Protein AF-A0A9P7V6A0-F1 (afdb_monomer_lite)

Organism: NCBI:txid45513

Radius of gyration: 20.21 Å; chains: 1; bounding box: 50×45×62 Å

InterPro domains:
  IPR019436 Steryl acetyl hydrolase 1-like [PF10340] (9-309)
  IPR029058 Alpha/Beta hydrolase fold [G3DSA:3.40.50.1820] (83-308)
  IPR029058 Alpha/Beta hydrolase fold [SSF53474] (99-299)
  IPR050300 GDXG lipolytic enzyme [PTHR48081] (50-257)

Structure (mmCIF, N/CA/C/O backbone):
data_AF-A0A9P7V6A0-F1
#
_entry.id   AF-A0A9P7V6A0-F1
#
loop_
_atom_site.group_PDB
_atom_site.id
_atom_site.type_symbol
_atom_site.label_atom_id
_atom_site.label_alt_id
_atom_site.label_comp_id
_atom_site.label_asym_id
_atom_site.label_entity_id
_atom_site.label_seq_id
_atom_site.pdbx_PDB_ins_code
_atom_site.Cartn_x
_atom_site.Cartn_y
_atom_site.Cartn_z
_atom_site.occupancy
_atom_site.B_iso_or_equiv
_atom_site.auth_seq_id
_atom_site.auth_comp_id
_atom_site.auth_asym_id
_atom_site.auth_atom_id
_atom_site.pdbx_PDB_model_num
ATOM 1 N N . MET A 1 1 ? 21.047 14.075 -5.609 1.00 82.19 1 MET A N 1
ATOM 2 C CA . MET A 1 1 ? 21.148 14.073 -7.086 1.00 82.19 1 MET A CA 1
ATOM 3 C C . MET A 1 1 ? 20.543 12.780 -7.614 1.00 82.19 1 MET A C 1
ATOM 5 O O . MET A 1 1 ? 20.677 11.783 -6.908 1.00 82.19 1 MET A O 1
ATOM 9 N N . PRO A 1 2 ? 19.888 12.791 -8.788 1.00 88.88 2 PRO A N 1
ATOM 10 C CA . PRO A 1 2 ? 19.391 11.578 -9.439 1.00 88.88 2 PRO A CA 1
ATOM 11 C C . PRO A 1 2 ? 20.506 10.552 -9.660 1.00 88.88 2 PRO A C 1
ATOM 13 O O . PRO A 1 2 ? 21.650 10.927 -9.927 1.00 88.88 2 PRO A O 1
ATOM 16 N N . THR A 1 3 ? 20.185 9.266 -9.571 1.00 93.75 3 THR A N 1
ATOM 17 C CA . THR A 1 3 ? 21.131 8.194 -9.875 1.00 93.75 3 THR A CA 1
ATOM 18 C C . THR A 1 3 ? 21.411 8.114 -11.372 1.00 93.75 3 THR A C 1
ATOM 20 O O . THR A 1 3 ? 20.580 8.467 -12.213 1.00 93.75 3 THR A O 1
ATOM 23 N N . LEU A 1 4 ? 22.579 7.570 -11.729 1.00 94.75 4 LEU A N 1
ATOM 24 C CA . LEU A 1 4 ? 22.905 7.272 -13.124 1.00 94.75 4 LEU A CA 1
ATOM 25 C C . LEU A 1 4 ? 21.868 6.327 -13.757 1.00 94.75 4 LEU A C 1
ATOM 27 O O . LEU A 1 4 ? 21.539 6.481 -14.930 1.00 94.75 4 LEU A O 1
ATOM 31 N N . SER A 1 5 ? 21.318 5.386 -12.979 1.00 93.50 5 SER A N 1
ATOM 32 C CA . SER A 1 5 ? 20.282 4.461 -13.454 1.00 93.50 5 SER A CA 1
ATOM 33 C C . SER A 1 5 ? 19.014 5.208 -13.873 1.00 93.50 5 SER A C 1
ATOM 35 O O . SER A 1 5 ? 18.525 4.999 -14.988 1.00 93.50 5 SER A O 1
ATOM 37 N N . LEU A 1 6 ? 18.541 6.148 -13.044 1.00 93.69 6 LEU A N 1
ATOM 38 C CA . LEU A 1 6 ? 17.399 6.998 -13.373 1.00 93.69 6 LEU A CA 1
ATOM 39 C C . LEU A 1 6 ? 17.676 7.862 -14.611 1.00 93.69 6 LEU A C 1
ATOM 41 O O . LEU A 1 6 ? 16.845 7.908 -15.518 1.00 93.69 6 LEU A O 1
ATOM 45 N N . ILE A 1 7 ? 18.854 8.489 -14.693 1.00 95.25 7 ILE A N 1
ATOM 46 C CA . ILE A 1 7 ? 19.245 9.315 -15.848 1.00 95.25 7 ILE A CA 1
ATOM 47 C C . ILE A 1 7 ? 19.230 8.486 -17.139 1.00 95.25 7 ILE A C 1
ATOM 49 O O . ILE A 1 7 ? 18.625 8.896 -18.128 1.00 95.25 7 ILE A O 1
ATOM 53 N N . ILE A 1 8 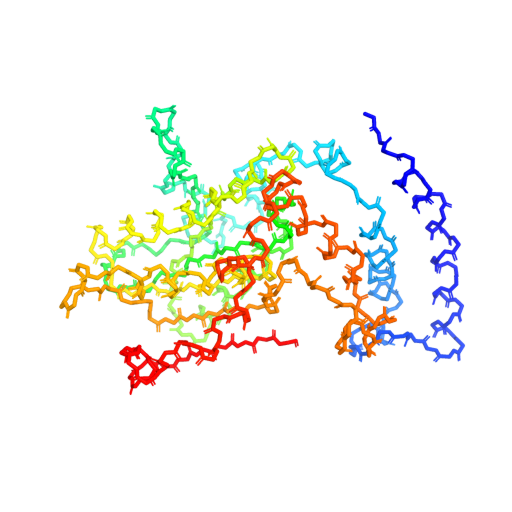? 19.823 7.288 -17.130 1.00 95.56 8 ILE A N 1
ATOM 54 C CA . ILE A 1 8 ? 19.785 6.361 -18.272 1.00 95.56 8 ILE A CA 1
ATOM 55 C C . ILE A 1 8 ? 18.339 5.991 -18.622 1.00 95.56 8 ILE A C 1
ATOM 57 O O . ILE A 1 8 ? 17.986 5.896 -19.801 1.00 95.56 8 ILE A O 1
ATOM 61 N N . GLY A 1 9 ? 17.485 5.785 -17.618 1.00 94.44 9 GLY A N 1
ATOM 62 C CA . GLY A 1 9 ? 16.062 5.515 -17.811 1.00 94.44 9 GLY A CA 1
ATOM 63 C C . GLY A 1 9 ? 15.355 6.624 -18.571 1.00 94.44 9 GLY A C 1
ATOM 64 O O . GLY A 1 9 ? 14.742 6.348 -19.601 1.00 94.44 9 GLY A O 1
ATOM 65 N N . LEU A 1 10 ? 15.524 7.866 -18.118 1.00 95.19 10 LEU A N 1
ATOM 66 C CA . LEU A 1 10 ? 14.946 9.053 -18.746 1.00 95.19 10 LEU A CA 1
ATOM 67 C C . LEU A 1 10 ? 15.463 9.249 -20.177 1.00 95.19 10 LEU A C 1
ATOM 69 O O . LEU A 1 10 ? 14.665 9.442 -21.090 1.00 95.19 10 LEU A O 1
ATOM 73 N N . LEU A 1 11 ? 16.776 9.124 -20.398 1.00 97.00 11 LEU A N 1
ATOM 74 C CA . LEU A 1 11 ? 17.381 9.289 -21.726 1.00 97.00 11 LEU A CA 1
ATOM 75 C C . LEU A 1 11 ? 16.939 8.208 -22.724 1.00 97.00 11 LEU A C 1
ATOM 77 O O . LEU A 1 11 ? 16.810 8.479 -23.915 1.00 97.00 11 LEU A O 1
ATOM 81 N N . SER A 1 12 ? 16.682 6.985 -22.252 1.00 96.88 12 SER A N 1
ATOM 82 C CA . SER A 1 12 ? 16.226 5.872 -23.099 1.00 96.88 12 SER A CA 1
ATOM 83 C C . SER A 1 12 ? 14.703 5.783 -23.250 1.00 96.88 12 SER A C 1
ATOM 85 O O . SER A 1 12 ? 14.216 5.010 -24.080 1.00 96.88 12 SER A O 1
ATOM 87 N N . LEU A 1 13 ? 13.933 6.565 -22.485 1.00 97.06 13 LEU A N 1
ATOM 88 C CA . LEU A 1 13 ? 12.472 6.520 -22.510 1.00 97.06 13 LEU A CA 1
ATOM 89 C C . LEU A 1 13 ? 11.871 6.896 -23.880 1.00 97.06 13 LEU A C 1
ATOM 91 O O . LEU A 1 13 ? 10.985 6.167 -24.330 1.00 97.06 13 LEU A O 1
ATOM 95 N N . PRO A 1 14 ? 12.348 7.932 -24.606 1.00 97.88 14 PRO A N 1
ATOM 96 C CA . PRO A 1 14 ? 11.822 8.252 -25.935 1.00 97.88 14 PRO A CA 1
ATOM 97 C C . PRO A 1 14 ? 11.962 7.095 -26.929 1.00 97.88 14 PRO A C 1
ATOM 99 O O . PRO A 1 14 ? 11.031 6.814 -27.682 1.00 97.88 14 PRO A O 1
ATOM 102 N N . LEU A 1 15 ? 13.087 6.370 -26.889 1.00 97.12 15 LEU A N 1
ATOM 103 C CA . LEU A 1 15 ? 13.306 5.194 -27.736 1.00 97.12 15 LEU A CA 1
ATOM 104 C C . LEU A 1 15 ? 12.330 4.064 -27.388 1.00 97.12 15 LEU A C 1
ATOM 106 O O . LEU A 1 15 ? 11.757 3.448 -28.286 1.00 97.12 15 LEU A O 1
ATOM 110 N N . LYS A 1 16 ? 12.084 3.824 -26.093 1.00 95.75 16 LYS A N 1
ATOM 111 C CA . LYS A 1 16 ? 11.088 2.839 -25.647 1.00 95.75 16 LYS A CA 1
ATOM 112 C C . LYS A 1 16 ? 9.675 3.220 -26.097 1.00 95.75 16 LYS A C 1
ATOM 114 O O . LYS A 1 16 ? 8.940 2.355 -26.568 1.00 95.75 16 LYS A O 1
ATOM 119 N N . LEU A 1 17 ? 9.294 4.492 -25.986 1.00 97.25 17 LEU A N 1
ATOM 120 C CA . LEU A 1 17 ? 7.986 4.974 -26.435 1.00 97.25 17 LEU A CA 1
ATOM 121 C C . LEU A 1 17 ? 7.828 4.868 -27.954 1.00 97.25 17 LEU A C 1
ATOM 123 O O . LEU A 1 17 ? 6.772 4.441 -28.419 1.00 97.25 17 LEU A O 1
ATOM 127 N N . LEU A 1 18 ? 8.874 5.177 -28.725 1.00 97.69 18 LEU A N 1
ATOM 128 C CA . LEU A 1 18 ? 8.876 4.983 -30.175 1.00 97.69 18 LEU A CA 1
ATOM 129 C C . LEU A 1 18 ? 8.687 3.504 -30.533 1.00 97.69 18 LEU A C 1
ATOM 131 O O . LEU A 1 18 ? 7.795 3.177 -31.312 1.00 97.69 18 LEU A O 1
ATOM 135 N N . GLN A 1 19 ? 9.458 2.607 -29.909 1.00 96.06 19 GLN A N 1
ATOM 136 C CA . GLN A 1 19 ? 9.336 1.159 -30.102 1.00 96.06 19 GLN A CA 1
ATOM 137 C C . GLN A 1 19 ? 7.905 0.673 -29.826 1.00 96.06 19 GLN A C 1
ATOM 139 O O . GLN A 1 19 ? 7.320 -0.041 -30.637 1.00 96.06 19 GLN A O 1
ATOM 144 N N . VAL A 1 20 ? 7.328 1.076 -28.693 1.00 95.19 20 VAL A N 1
ATOM 145 C CA . VAL A 1 20 ? 5.976 0.673 -28.282 1.00 95.19 20 VAL A CA 1
ATOM 146 C C . VAL A 1 20 ? 4.903 1.252 -29.207 1.00 95.19 20 VAL A C 1
ATOM 148 O O . VAL A 1 20 ? 3.918 0.577 -29.491 1.00 95.19 20 VAL A O 1
ATOM 151 N N . THR A 1 21 ? 5.102 2.468 -29.717 1.00 97.50 21 THR A N 1
ATOM 152 C CA . THR A 1 21 ? 4.195 3.096 -30.689 1.00 97.50 21 THR A CA 1
ATOM 153 C C . THR A 1 21 ? 4.190 2.341 -32.010 1.00 97.50 21 THR A C 1
ATOM 155 O O . THR A 1 21 ? 3.123 2.019 -32.527 1.00 97.50 21 THR A O 1
ATOM 158 N N . LEU A 1 22 ? 5.371 2.011 -32.538 1.00 97.38 22 LEU A N 1
ATOM 159 C CA . LEU A 1 22 ? 5.489 1.229 -33.768 1.00 97.38 22 LEU A CA 1
ATOM 160 C C . LEU A 1 22 ? 4.864 -0.158 -33.601 1.00 97.38 22 LEU A C 1
ATOM 162 O O . LEU A 1 22 ? 4.104 -0.585 -34.467 1.00 97.38 22 LEU A O 1
ATOM 166 N N . ALA A 1 23 ? 5.119 -0.834 -32.475 1.00 95.44 23 ALA A N 1
ATOM 167 C CA . ALA A 1 23 ? 4.499 -2.121 -32.173 1.00 95.44 23 ALA A CA 1
ATOM 168 C C . ALA A 1 23 ? 2.966 -2.011 -32.147 1.00 95.44 23 ALA A C 1
ATOM 170 O O . ALA A 1 23 ? 2.296 -2.767 -32.848 1.00 95.44 23 ALA A O 1
ATOM 171 N N . TYR A 1 24 ? 2.421 -1.013 -31.440 1.00 96.19 24 TYR A N 1
ATOM 172 C CA . TYR A 1 24 ? 0.976 -0.804 -31.303 1.00 96.19 24 TYR A CA 1
ATOM 173 C C . TYR A 1 24 ? 0.252 -0.734 -32.655 1.00 96.19 24 TYR A C 1
ATOM 175 O O . TYR A 1 24 ? -0.801 -1.347 -32.810 1.00 96.19 24 TYR A O 1
ATOM 183 N N . PHE A 1 25 ? 0.824 -0.035 -33.641 1.00 96.81 25 PHE A N 1
ATOM 184 C CA . PHE A 1 25 ? 0.221 0.118 -34.971 1.00 96.81 25 PHE A CA 1
ATOM 185 C C . PHE A 1 25 ? 0.550 -1.008 -35.963 1.00 96.81 25 PHE A C 1
ATOM 187 O O . PHE A 1 25 ? -0.006 -1.014 -37.058 1.00 96.81 25 PHE A O 1
ATOM 194 N N . THR A 1 26 ? 1.434 -1.947 -35.614 1.00 96.12 26 THR A N 1
ATOM 195 C CA . THR A 1 26 ? 1.847 -3.041 -36.513 1.00 96.12 26 THR A CA 1
ATOM 196 C C . THR A 1 26 ? 1.375 -4.402 -36.016 1.00 96.12 26 THR A C 1
ATOM 198 O O . THR A 1 26 ? 0.577 -5.058 -36.676 1.00 96.12 26 THR A O 1
ATOM 201 N N . ILE A 1 27 ? 1.847 -4.817 -34.842 1.00 94.38 27 ILE A N 1
ATOM 202 C CA . ILE A 1 27 ? 1.592 -6.134 -34.237 1.00 94.38 27 ILE A CA 1
ATOM 203 C C . ILE A 1 27 ? 0.711 -6.052 -32.982 1.00 94.38 27 ILE A C 1
ATOM 205 O O . ILE A 1 27 ? 0.393 -7.074 -32.378 1.00 94.38 27 ILE A O 1
ATOM 209 N N . GLY A 1 28 ? 0.315 -4.842 -32.583 1.00 92.19 28 GLY A N 1
ATOM 210 C CA . GLY A 1 28 ? -0.435 -4.571 -31.362 1.00 92.19 28 GLY A CA 1
ATOM 211 C C . GLY A 1 28 ? 0.464 -4.311 -30.150 1.00 92.19 28 GLY A C 1
ATOM 212 O O . GLY A 1 28 ? 1.652 -4.010 -30.256 1.00 92.19 28 GLY A O 1
ATOM 213 N N . THR A 1 29 ? -0.123 -4.377 -28.958 1.00 91.50 29 THR A N 1
ATOM 214 C CA . THR A 1 29 ? 0.594 -4.163 -27.696 1.00 91.50 29 THR A CA 1
ATOM 215 C C . THR A 1 29 ? 0.871 -5.485 -26.991 1.00 91.50 29 THR A C 1
ATOM 217 O O . THR A 1 29 ? 0.059 -6.406 -27.051 1.00 91.50 29 THR A O 1
ATOM 220 N N . VAL A 1 30 ? 2.001 -5.559 -26.283 1.00 89.94 30 VAL A N 1
ATOM 221 C CA . VAL A 1 30 ? 2.311 -6.697 -25.409 1.00 89.94 30 VAL A CA 1
ATOM 222 C C . VAL A 1 30 ? 1.326 -6.791 -24.243 1.00 89.94 30 VAL A C 1
ATOM 224 O O . VAL A 1 30 ? 1.021 -7.888 -23.799 1.00 89.94 30 VAL A O 1
ATOM 227 N N . PHE A 1 31 ? 0.765 -5.673 -23.771 1.00 89.94 31 PHE A N 1
ATOM 228 C CA . PHE A 1 31 ? -0.127 -5.660 -22.612 1.00 89.94 31 PHE A CA 1
ATOM 229 C C . PHE A 1 31 ? -1.467 -6.349 -22.912 1.00 89.94 31 PHE A C 1
ATOM 231 O O . PHE A 1 31 ? -2.145 -6.056 -23.897 1.00 89.94 31 PHE A O 1
ATOM 238 N N . LYS A 1 32 ? -1.870 -7.284 -22.044 1.00 84.75 32 LYS A N 1
ATOM 239 C CA . LYS A 1 32 ? -3.034 -8.144 -22.309 1.00 84.75 32 LYS A CA 1
ATOM 240 C C . LYS A 1 32 ? -4.384 -7.505 -21.975 1.00 84.75 32 LYS A C 1
ATOM 242 O O . LYS A 1 32 ? -5.389 -7.981 -22.505 1.00 84.75 32 LYS A O 1
ATOM 247 N N . ASN A 1 33 ? -4.429 -6.457 -21.147 1.00 82.94 33 ASN A N 1
ATOM 248 C CA . ASN A 1 33 ? -5.700 -5.860 -20.727 1.00 82.94 33 ASN A CA 1
ATOM 249 C C . ASN A 1 33 ? -6.397 -5.116 -21.885 1.00 82.94 33 ASN A C 1
ATOM 251 O O . ASN A 1 33 ? -5.751 -4.455 -22.705 1.00 82.94 33 ASN A O 1
ATOM 255 N N . ASP A 1 34 ? -7.726 -5.197 -21.940 1.00 87.25 34 ASP A N 1
ATOM 256 C CA . ASP A 1 34 ? -8.514 -4.669 -23.062 1.00 87.25 34 ASP A CA 1
ATOM 257 C C . ASP A 1 34 ? -8.403 -3.153 -23.230 1.00 87.25 34 ASP A C 1
ATOM 259 O O . ASP A 1 34 ? -8.455 -2.635 -24.348 1.00 87.25 34 ASP A O 1
ATOM 263 N N . THR A 1 35 ? -8.216 -2.430 -22.129 1.00 86.75 35 THR A N 1
ATOM 264 C CA . THR A 1 35 ? -8.103 -0.972 -22.132 1.00 86.75 35 THR A CA 1
ATOM 265 C C . THR A 1 35 ? -6.815 -0.512 -22.820 1.00 86.75 35 THR A C 1
ATOM 267 O O . THR A 1 35 ? -6.833 0.457 -23.576 1.00 86.75 35 THR A O 1
ATOM 270 N N . THR A 1 36 ? -5.699 -1.215 -22.605 1.00 87.81 36 THR A N 1
ATOM 271 C CA . THR A 1 36 ? -4.408 -0.936 -23.257 1.00 87.81 36 THR A CA 1
ATOM 272 C C . THR A 1 36 ? -4.439 -1.296 -24.733 1.00 87.81 36 THR A C 1
ATOM 274 O O . THR A 1 36 ? -4.042 -0.480 -25.556 1.00 87.81 36 THR A O 1
ATOM 277 N N . LYS A 1 37 ? -5.029 -2.439 -25.102 1.00 91.00 37 LYS A N 1
ATOM 278 C CA . LYS A 1 37 ? -5.201 -2.835 -26.512 1.00 91.00 37 LYS A CA 1
ATOM 279 C C . LYS A 1 37 ? -5.954 -1.801 -27.352 1.00 91.00 37 LYS A C 1
ATOM 281 O O . LYS A 1 37 ? -5.726 -1.711 -28.552 1.00 91.00 37 LYS A O 1
ATOM 286 N N . LYS A 1 38 ? -6.847 -1.031 -26.725 1.00 93.19 38 LYS A N 1
ATOM 287 C CA . LYS A 1 38 ? -7.674 -0.006 -27.379 1.00 93.19 38 LYS A CA 1
ATOM 288 C C . LYS A 1 38 ? -7.121 1.415 -27.231 1.00 93.19 38 LYS A C 1
ATOM 290 O O . LYS A 1 38 ? -7.726 2.351 -27.748 1.00 93.19 38 LYS A O 1
ATOM 295 N N . SER A 1 39 ? -6.020 1.616 -26.502 1.00 95.75 39 SER A N 1
ATOM 296 C CA . SER A 1 39 ? -5.516 2.956 -26.201 1.00 95.75 39 SER A CA 1
ATOM 297 C C . SER A 1 39 ? -3.994 3.014 -26.140 1.00 95.75 39 SER A C 1
ATOM 299 O O . SER A 1 39 ? -3.381 2.648 -25.136 1.00 95.75 39 SER A O 1
ATOM 301 N N . LEU A 1 40 ? -3.395 3.630 -27.165 1.00 95.56 40 LEU A N 1
ATOM 302 C CA . LEU A 1 40 ? -1.958 3.915 -27.209 1.00 95.56 40 LEU A CA 1
ATOM 303 C C . LEU A 1 40 ? -1.479 4.664 -25.959 1.00 95.56 40 LEU A C 1
ATOM 305 O O . LEU A 1 40 ? -0.438 4.331 -25.408 1.00 95.56 40 LEU A O 1
ATOM 309 N N . ARG A 1 41 ? -2.258 5.633 -25.461 1.00 95.62 41 ARG A N 1
ATOM 310 C CA . ARG A 1 41 ? -1.922 6.379 -24.238 1.00 95.62 41 ARG A CA 1
ATOM 311 C C . ARG A 1 41 ? -1.812 5.459 -23.019 1.00 95.62 41 ARG A C 1
ATOM 313 O O . ARG A 1 41 ? -0.905 5.618 -22.209 1.00 95.62 41 ARG A O 1
ATOM 320 N N . ARG A 1 42 ? -2.725 4.495 -22.870 1.00 92.81 42 ARG A N 1
ATOM 321 C CA . ARG A 1 42 ? -2.682 3.525 -21.763 1.00 92.81 42 ARG A CA 1
ATOM 322 C C . ARG A 1 42 ? -1.511 2.560 -21.931 1.00 92.81 42 ARG A C 1
ATOM 324 O O . ARG A 1 42 ? -0.806 2.304 -20.962 1.00 92.81 42 ARG A O 1
ATOM 331 N N . THR A 1 43 ? -1.254 2.107 -23.156 1.00 94.19 43 THR A N 1
ATOM 332 C CA . THR A 1 43 ? -0.062 1.321 -23.495 1.00 94.19 43 THR A CA 1
ATOM 333 C C . THR A 1 43 ? 1.235 2.076 -23.181 1.00 94.19 43 THR A C 1
ATOM 335 O O . THR A 1 43 ? 2.150 1.489 -22.609 1.00 94.19 43 THR A O 1
ATOM 338 N N . TRP A 1 44 ? 1.319 3.374 -23.486 1.00 95.25 44 TRP A N 1
ATOM 339 C CA . TRP A 1 44 ? 2.449 4.221 -23.101 1.00 95.25 44 TRP A CA 1
ATOM 340 C C . TRP A 1 44 ? 2.611 4.294 -21.593 1.00 95.25 44 TRP A C 1
ATOM 342 O O . TRP A 1 44 ? 3.721 4.098 -21.121 1.00 95.25 44 TRP A O 1
ATOM 352 N N . ASN A 1 45 ? 1.534 4.506 -20.834 1.00 92.75 45 ASN A N 1
ATOM 353 C CA . ASN A 1 45 ? 1.624 4.538 -19.375 1.00 92.75 45 ASN A CA 1
ATOM 354 C C . ASN A 1 45 ? 2.236 3.239 -18.828 1.00 92.75 45 ASN A C 1
ATOM 356 O O . ASN A 1 45 ? 3.212 3.299 -18.086 1.00 92.75 45 ASN A O 1
ATOM 360 N N . CYS A 1 46 ? 1.738 2.070 -19.246 1.00 91.94 46 CYS A N 1
ATOM 361 C CA . CYS A 1 46 ? 2.305 0.784 -18.827 1.00 91.94 46 CYS A CA 1
ATOM 362 C C . CYS A 1 46 ? 3.774 0.632 -19.256 1.00 91.94 46 CYS A C 1
ATOM 364 O O . CYS A 1 46 ? 4.604 0.195 -18.463 1.00 91.94 46 CYS A O 1
ATOM 366 N N . ALA A 1 47 ? 4.125 1.046 -20.477 1.00 93.50 47 ALA A N 1
ATOM 367 C CA . ALA A 1 47 ? 5.503 1.001 -20.961 1.00 93.50 47 ALA A CA 1
ATOM 368 C C . ALA A 1 47 ? 6.446 1.944 -20.196 1.00 93.50 47 ALA A C 1
ATOM 370 O O . ALA A 1 47 ? 7.600 1.583 -19.967 1.00 93.50 47 ALA A O 1
ATOM 371 N N . ILE A 1 48 ? 5.968 3.128 -19.800 1.00 93.94 48 ILE A N 1
ATOM 372 C CA . ILE A 1 48 ? 6.706 4.073 -18.955 1.00 93.94 48 ILE A CA 1
ATOM 373 C C . ILE A 1 48 ? 6.960 3.424 -17.602 1.00 93.94 48 ILE A C 1
ATOM 375 O O . ILE A 1 48 ? 8.115 3.367 -17.192 1.00 93.94 48 ILE A O 1
ATOM 379 N N . PHE A 1 49 ? 5.924 2.888 -16.946 1.00 90.38 49 PHE A N 1
ATOM 380 C CA . PHE A 1 49 ? 6.083 2.201 -15.664 1.00 90.38 49 PHE A CA 1
ATOM 381 C C . PHE A 1 49 ? 7.088 1.055 -15.779 1.00 90.38 49 PHE A C 1
ATOM 383 O O . PHE A 1 49 ? 8.133 1.128 -15.145 1.00 90.38 49 PHE A O 1
ATOM 390 N N . GLN A 1 50 ? 6.867 0.089 -16.673 1.00 90.81 50 GLN A N 1
ATOM 391 C CA . GLN A 1 50 ? 7.769 -1.052 -16.884 1.00 90.81 50 GLN A CA 1
ATOM 392 C C . GLN A 1 50 ? 9.226 -0.632 -17.173 1.00 90.81 50 GLN A C 1
ATOM 394 O O . GLN A 1 50 ? 10.185 -1.300 -16.778 1.00 90.81 50 GLN A O 1
ATOM 399 N N . HIS A 1 51 ? 9.432 0.473 -17.897 1.00 92.25 51 HIS A N 1
ATOM 400 C CA . HIS A 1 51 ? 10.773 0.953 -18.233 1.00 92.25 51 HIS A CA 1
ATOM 401 C C . HIS A 1 51 ? 11.439 1.716 -17.089 1.00 92.25 51 HIS A C 1
ATOM 403 O O . HIS A 1 51 ? 12.646 1.571 -16.884 1.00 92.25 51 HIS A O 1
ATOM 409 N N . MET A 1 52 ? 10.687 2.539 -16.365 1.00 91.75 52 MET A N 1
ATOM 410 C CA . MET A 1 52 ? 11.233 3.404 -15.325 1.00 91.75 52 MET A CA 1
ATOM 411 C C . MET A 1 52 ? 11.398 2.671 -13.994 1.00 91.75 52 MET A C 1
ATOM 413 O O . MET A 1 52 ? 12.424 2.858 -13.346 1.00 91.75 52 MET A O 1
ATOM 417 N N . THR A 1 53 ? 10.464 1.794 -13.609 1.00 87.38 53 THR A N 1
ATOM 418 C CA . THR A 1 53 ? 10.469 1.108 -12.300 1.00 87.38 53 THR A CA 1
ATOM 419 C C . THR A 1 53 ? 11.749 0.314 -12.065 1.00 87.38 53 THR A C 1
ATOM 421 O O . THR A 1 53 ? 12.389 0.488 -11.033 1.00 87.38 53 THR A O 1
ATOM 424 N N . LYS A 1 54 ? 12.227 -0.442 -13.061 1.00 87.19 54 LYS A N 1
ATOM 425 C CA . LYS A 1 54 ? 13.492 -1.203 -12.971 1.00 87.19 54 LYS A CA 1
ATOM 426 C C . LYS A 1 54 ? 14.755 -0.341 -12.783 1.00 87.19 54 LYS A C 1
ATOM 428 O O . LYS A 1 54 ? 15.829 -0.847 -12.451 1.00 87.19 54 LYS A O 1
ATOM 433 N N . ARG A 1 55 ? 14.656 0.971 -13.017 1.00 90.19 55 ARG A N 1
ATOM 434 C CA . ARG A 1 55 ? 15.766 1.937 -12.927 1.00 90.19 55 ARG A CA 1
ATOM 435 C C . ARG A 1 55 ? 15.645 2.899 -11.754 1.00 90.19 55 ARG A C 1
ATOM 437 O O . ARG A 1 55 ? 16.588 3.638 -11.491 1.00 90.19 55 ARG A O 1
ATOM 444 N N . LEU A 1 56 ? 14.516 2.884 -11.052 1.00 90.56 56 LEU A N 1
ATOM 445 C CA . LEU A 1 56 ? 14.352 3.656 -9.832 1.00 90.56 56 LEU A CA 1
ATOM 446 C C . LEU A 1 56 ? 15.190 3.046 -8.709 1.00 90.56 56 LEU A C 1
ATOM 448 O O . LEU A 1 56 ? 15.361 1.829 -8.611 1.00 90.56 56 LEU A O 1
ATOM 452 N N . ARG A 1 57 ? 15.737 3.918 -7.867 1.00 92.06 57 ARG A N 1
ATOM 453 C CA . ARG A 1 57 ? 16.432 3.571 -6.625 1.00 92.06 57 ARG A CA 1
ATOM 454 C C . ARG A 1 57 ? 15.818 4.356 -5.470 1.00 92.06 57 ARG A C 1
ATOM 456 O O . ARG A 1 57 ? 15.173 5.380 -5.696 1.00 92.06 57 ARG A O 1
ATOM 463 N N . LEU A 1 58 ? 16.040 3.921 -4.228 1.00 90.38 58 LEU A N 1
ATOM 464 C CA . LEU A 1 58 ? 15.505 4.630 -3.052 1.00 90.38 58 LEU A CA 1
ATOM 465 C C . LEU A 1 58 ? 15.892 6.111 -3.020 1.00 90.38 58 LEU A C 1
ATOM 467 O O . LEU A 1 58 ? 15.059 6.959 -2.714 1.00 90.38 58 LEU A O 1
ATOM 471 N N . SER A 1 59 ? 17.140 6.431 -3.367 1.00 89.38 59 SER A N 1
ATOM 472 C CA . SER A 1 59 ? 17.630 7.812 -3.400 1.00 89.38 59 SER A CA 1
ATOM 473 C C . SER A 1 59 ? 16.897 8.681 -4.424 1.00 89.38 59 SER A C 1
ATOM 475 O O . SER A 1 59 ? 16.734 9.879 -4.197 1.00 89.38 59 SER A O 1
ATOM 477 N N . ASP A 1 60 ? 16.433 8.091 -5.528 1.00 90.81 60 ASP A N 1
ATOM 478 C CA . ASP A 1 60 ? 15.638 8.786 -6.540 1.00 90.81 60 ASP A CA 1
ATOM 479 C C . ASP A 1 60 ? 14.224 9.077 -6.036 1.00 90.81 60 ASP A C 1
ATOM 481 O O . ASP A 1 60 ? 13.726 10.190 -6.218 1.00 90.81 60 ASP A O 1
ATOM 485 N N . ILE A 1 61 ? 13.610 8.100 -5.359 1.00 88.12 61 ILE A N 1
ATOM 486 C CA . ILE A 1 61 ? 12.289 8.245 -4.735 1.00 88.12 61 ILE A CA 1
ATOM 487 C C . ILE A 1 61 ? 12.344 9.325 -3.662 1.00 88.12 61 ILE A C 1
ATOM 489 O O . ILE A 1 61 ? 11.542 10.251 -3.696 1.00 88.12 61 ILE A O 1
ATOM 493 N N . LYS A 1 62 ? 13.342 9.278 -2.774 1.00 82.88 62 LYS A N 1
ATOM 494 C CA . LYS A 1 62 ? 13.533 10.286 -1.725 1.00 82.88 62 LYS A CA 1
ATOM 495 C C . LYS A 1 62 ? 13.664 11.702 -2.292 1.00 82.88 62 LYS A C 1
ATOM 497 O O . LYS A 1 62 ? 13.223 12.654 -1.667 1.00 82.88 62 LYS A O 1
ATOM 502 N N . LEU A 1 63 ? 14.249 11.854 -3.482 1.00 79.50 63 LEU A N 1
ATOM 503 C CA . LEU A 1 63 ? 14.386 13.156 -4.136 1.00 79.50 63 LEU A CA 1
ATOM 504 C C . LEU A 1 63 ? 13.052 13.702 -4.685 1.00 79.50 63 LEU A C 1
ATOM 506 O O . LEU A 1 63 ? 12.899 14.917 -4.764 1.00 79.50 63 LEU A O 1
ATOM 510 N N . HIS A 1 64 ? 12.109 12.832 -5.067 1.00 65.75 64 HIS A N 1
ATOM 511 C CA . HIS A 1 64 ? 10.866 13.203 -5.767 1.00 65.75 64 HIS A CA 1
ATOM 512 C C . HIS A 1 64 ? 9.590 13.042 -4.920 1.00 65.75 64 HIS A C 1
ATOM 514 O O . HIS A 1 64 ? 8.557 13.605 -5.271 1.00 65.75 64 HIS A O 1
ATOM 520 N N . ALA A 1 65 ? 9.650 12.298 -3.815 1.00 66.75 65 ALA A N 1
ATOM 521 C CA . ALA A 1 65 ? 8.514 11.953 -2.959 1.00 66.75 65 ALA A CA 1
ATOM 522 C C . ALA A 1 65 ? 8.660 12.518 -1.533 1.00 66.75 65 ALA A C 1
ATOM 524 O O . ALA A 1 65 ? 8.278 11.869 -0.565 1.00 66.75 65 ALA A O 1
ATOM 525 N N . MET A 1 66 ? 9.212 13.731 -1.389 1.00 71.25 66 MET A N 1
ATOM 526 C CA . MET A 1 66 ? 9.203 14.454 -0.108 1.00 71.25 66 MET A CA 1
ATOM 527 C C . MET A 1 66 ? 7.838 15.105 0.123 1.00 71.25 66 MET A C 1
ATOM 529 O O . MET A 1 66 ? 7.684 16.317 0.001 1.00 71.25 66 MET A O 1
ATOM 533 N N . TYR A 1 67 ? 6.832 14.276 0.369 1.00 89.56 67 TYR A N 1
ATOM 534 C CA . TYR A 1 67 ? 5.524 14.705 0.841 1.00 89.56 67 TYR A CA 1
ATOM 535 C C . TYR A 1 67 ? 4.937 13.632 1.759 1.00 89.56 67 TYR A C 1
ATOM 537 O O . TYR A 1 67 ? 5.261 12.451 1.623 1.00 89.56 67 TYR A O 1
ATOM 545 N N . THR A 1 68 ? 4.106 14.047 2.706 1.00 91.88 68 THR A N 1
ATOM 546 C CA . THR A 1 68 ? 3.376 13.151 3.618 1.00 91.88 68 THR A CA 1
ATOM 547 C C . THR A 1 68 ? 2.030 12.732 3.023 1.00 91.88 68 THR A C 1
ATOM 549 O O . THR A 1 68 ? 1.574 13.319 2.035 1.00 91.88 68 THR A O 1
ATOM 552 N N . VAL A 1 69 ? 1.341 11.750 3.621 1.00 95.38 69 VAL A N 1
ATOM 553 C CA . VAL A 1 69 ? -0.062 11.483 3.245 1.00 95.38 69 VAL A CA 1
ATOM 554 C C . VAL A 1 69 ? -0.910 12.741 3.421 1.00 95.38 69 VAL A C 1
ATOM 556 O O . VAL A 1 69 ? -1.715 13.057 2.550 1.00 95.38 69 VAL A O 1
ATOM 559 N N . GLU A 1 70 ? -0.685 13.510 4.485 1.00 95.88 70 GLU A N 1
ATOM 560 C CA . GLU A 1 70 ? -1.373 14.783 4.719 1.00 95.88 70 GLU A CA 1
ATOM 561 C C . GLU A 1 70 ? -1.163 15.786 3.577 1.00 95.88 70 GLU A C 1
ATOM 563 O O . GLU A 1 70 ? -2.131 16.351 3.070 1.00 95.88 70 GLU A O 1
ATOM 568 N N . ASP A 1 71 ? 0.076 15.966 3.107 1.00 95.62 71 ASP A N 1
ATOM 569 C CA . ASP A 1 71 ? 0.371 16.836 1.964 1.00 95.62 71 ASP A CA 1
ATOM 570 C C . ASP A 1 71 ? -0.389 16.400 0.706 1.00 95.62 71 ASP A C 1
ATOM 572 O O . ASP A 1 71 ? -0.892 17.240 -0.044 1.00 95.62 71 ASP A O 1
ATOM 576 N N . LEU A 1 72 ? -0.465 15.089 0.450 1.00 95.94 72 LEU A N 1
ATOM 577 C CA . LEU A 1 72 ? -1.216 14.548 -0.680 1.00 95.94 72 LEU A CA 1
ATOM 578 C C . LEU A 1 72 ? -2.716 14.810 -0.527 1.00 95.94 72 LEU A C 1
ATOM 580 O O . LEU A 1 72 ? -3.343 15.304 -1.467 1.00 95.94 72 LEU A O 1
ATOM 584 N N . LEU A 1 73 ? -3.283 14.503 0.640 1.00 96.81 73 LEU A N 1
ATOM 585 C CA . LEU A 1 73 ? -4.708 14.692 0.897 1.00 96.81 73 LEU A CA 1
ATOM 586 C C . LEU A 1 73 ? -5.097 16.169 0.771 1.00 96.81 73 LEU A C 1
ATOM 588 O O . LEU A 1 73 ? -6.098 16.468 0.120 1.00 96.81 73 LEU A O 1
ATOM 592 N N . ASN A 1 74 ? -4.260 17.086 1.261 1.00 96.75 74 ASN A N 1
ATOM 593 C CA . ASN A 1 74 ? -4.445 18.530 1.107 1.00 96.75 74 ASN A CA 1
ATOM 594 C C . ASN A 1 74 ? -4.422 18.974 -0.366 1.00 96.75 74 ASN A C 1
ATOM 596 O O . ASN A 1 74 ? -5.235 19.799 -0.780 1.00 96.75 74 ASN A O 1
ATOM 600 N N . ARG A 1 75 ? -3.535 18.411 -1.200 1.00 95.56 75 ARG A N 1
ATOM 601 C CA . ARG A 1 75 ? -3.510 18.702 -2.652 1.00 95.56 75 ARG A CA 1
ATOM 602 C C . ARG A 1 75 ? -4.767 18.217 -3.371 1.00 95.56 75 ARG A C 1
ATOM 604 O O . ARG A 1 75 ? -5.134 18.778 -4.402 1.00 95.56 75 ARG A O 1
ATOM 611 N N . MET A 1 76 ? -5.394 17.163 -2.858 1.00 95.81 76 MET A N 1
ATOM 612 C CA . MET A 1 76 ? -6.601 16.564 -3.427 1.00 95.81 76 MET A CA 1
ATOM 613 C C . MET A 1 76 ? -7.899 17.113 -2.816 1.00 95.81 76 MET A C 1
ATOM 615 O O . MET A 1 76 ? -8.976 16.774 -3.306 1.00 95.81 76 MET A O 1
ATOM 619 N N . ASP A 1 77 ? -7.815 17.983 -1.804 1.00 93.81 77 ASP A N 1
ATOM 620 C CA . ASP A 1 77 ? -8.959 18.469 -1.027 1.00 93.81 77 ASP A CA 1
ATOM 621 C C . ASP A 1 77 ? -10.056 19.078 -1.906 1.00 93.81 77 ASP A C 1
ATOM 623 O O . ASP A 1 77 ? -11.174 18.573 -1.921 1.00 93.81 77 ASP A O 1
ATOM 627 N N . LEU A 1 78 ? -9.707 20.051 -2.761 1.00 90.75 78 LEU A N 1
ATOM 628 C CA . LEU A 1 78 ? -10.655 20.719 -3.668 1.00 90.75 78 LEU A CA 1
ATOM 629 C C . LEU A 1 78 ? -11.463 19.750 -4.544 1.00 90.75 78 LEU A C 1
ATOM 631 O O . LEU A 1 78 ? -12.546 20.097 -5.015 1.00 90.75 78 LEU A O 1
ATOM 635 N N . LYS A 1 79 ? -10.915 18.560 -4.804 1.00 91.56 79 LYS A N 1
ATOM 636 C CA . LYS A 1 79 ? -11.548 17.530 -5.622 1.00 91.56 79 LYS A CA 1
ATOM 637 C C . LYS A 1 79 ? -12.444 16.600 -4.804 1.00 91.56 79 LYS A C 1
ATOM 639 O O . LYS A 1 79 ? -13.429 16.114 -5.345 1.00 91.56 79 LYS A O 1
ATOM 644 N N . LEU A 1 80 ? -12.086 16.303 -3.555 1.00 93.75 80 LEU A N 1
ATOM 645 C CA . LEU A 1 80 ? -12.662 15.182 -2.807 1.00 93.75 80 LEU A CA 1
ATOM 646 C C . LEU A 1 80 ? -13.429 15.589 -1.543 1.00 93.75 80 LEU A C 1
ATOM 648 O O . LEU A 1 80 ? -14.395 14.911 -1.197 1.00 93.75 80 LEU A O 1
ATOM 652 N N . SER A 1 81 ? -13.064 16.680 -0.869 1.00 90.81 81 SER A N 1
ATOM 653 C CA . SER A 1 81 ? -13.600 17.015 0.461 1.00 90.81 81 SER A CA 1
ATOM 654 C C . SER A 1 81 ? -15.095 17.333 0.466 1.00 90.81 81 SER A C 1
ATOM 656 O O . SER A 1 81 ? -15.797 17.000 1.417 1.00 90.81 81 SER A O 1
ATOM 658 N N . ASN A 1 82 ? -15.615 17.893 -0.630 1.00 90.12 82 ASN A N 1
ATOM 659 C CA . ASN A 1 82 ? -17.047 18.165 -0.789 1.00 90.12 82 ASN A CA 1
ATOM 660 C C . ASN A 1 82 ? -17.898 16.895 -0.972 1.00 90.12 82 ASN A C 1
ATOM 662 O O . ASN A 1 82 ? -19.107 16.931 -0.756 1.00 90.12 82 ASN A O 1
ATOM 666 N N . GLU A 1 83 ? -17.293 15.789 -1.408 1.00 89.62 83 GLU A N 1
ATOM 667 C CA . GLU A 1 83 ? -17.997 14.533 -1.704 1.00 89.62 83 GLU A CA 1
ATOM 668 C C . GLU A 1 83 ? -17.814 13.485 -0.604 1.00 89.62 83 GLU A C 1
ATOM 670 O O . GLU A 1 83 ? -18.667 12.614 -0.418 1.00 89.62 83 GLU A O 1
ATOM 675 N N . LEU A 1 84 ? -16.684 13.543 0.098 1.00 95.69 84 LEU A N 1
ATOM 676 C CA . LEU A 1 84 ? -16.249 12.534 1.049 1.00 95.69 84 LEU A CA 1
ATOM 677 C C . LEU A 1 84 ? -16.394 13.081 2.480 1.00 95.69 84 LEU A C 1
ATOM 679 O O . LEU A 1 84 ? -15.623 13.950 2.888 1.00 95.69 84 LEU A O 1
ATOM 683 N N . PRO A 1 85 ? -17.370 12.600 3.271 1.00 95.00 85 PRO A N 1
ATOM 684 C CA . PRO A 1 85 ? -17.597 13.128 4.614 1.00 95.00 85 PRO A CA 1
ATOM 685 C C . PRO A 1 85 ? -16.383 12.865 5.506 1.00 95.00 85 PRO A C 1
ATOM 687 O O . PRO A 1 85 ? -15.864 11.754 5.514 1.00 95.00 85 PRO A O 1
ATOM 690 N N . GLY A 1 86 ? -15.926 13.871 6.256 1.00 95.00 86 GLY A N 1
ATOM 691 C CA . GLY A 1 86 ? -14.773 13.758 7.161 1.00 95.00 86 GLY A CA 1
ATOM 692 C C . GLY A 1 86 ? -13.429 13.486 6.477 1.00 95.00 86 GLY A C 1
ATOM 693 O O . GLY A 1 86 ? -12.512 12.982 7.124 1.00 95.00 86 GLY A O 1
ATOM 694 N N . TYR A 1 87 ? -13.317 13.808 5.188 1.00 97.56 87 TYR A N 1
ATOM 695 C CA . TYR A 1 87 ? -12.077 13.728 4.425 1.00 97.56 87 TYR A CA 1
ATOM 696 C C . TYR A 1 87 ? -10.921 14.484 5.092 1.00 97.56 87 TYR A C 1
ATOM 698 O O . TYR A 1 87 ? -11.090 15.599 5.584 1.00 97.56 87 TYR A O 1
ATOM 706 N N . GLY A 1 88 ? -9.735 13.876 5.089 1.00 96.69 88 GLY A N 1
ATOM 707 C CA . GLY A 1 88 ? -8.487 14.488 5.550 1.00 96.69 88 GLY A CA 1
ATOM 708 C C . GLY A 1 88 ? -8.350 14.602 7.069 1.00 96.69 88 GLY A C 1
ATOM 709 O O . GLY A 1 88 ? -7.294 15.002 7.554 1.00 96.69 88 GLY A O 1
ATOM 710 N N . VAL A 1 89 ? -9.371 14.226 7.847 1.00 96.50 89 VAL A N 1
ATOM 711 C CA . VAL A 1 89 ? -9.314 14.300 9.312 1.00 96.50 89 VAL A CA 1
ATOM 712 C C . VAL A 1 89 ? -8.316 13.273 9.838 1.00 96.50 89 VAL A C 1
ATOM 714 O O . VAL A 1 89 ? -8.480 12.070 9.634 1.00 96.50 89 VAL A O 1
ATOM 717 N N . ARG A 1 90 ? -7.294 13.734 10.560 1.00 97.75 90 ARG A N 1
ATOM 718 C CA . ARG A 1 90 ? -6.318 12.856 11.214 1.00 97.75 90 ARG A CA 1
ATOM 719 C C . ARG A 1 90 ? -6.978 12.044 12.335 1.00 97.75 90 ARG A C 1
ATOM 721 O O . ARG A 1 90 ? -7.703 12.601 13.158 1.00 97.75 90 ARG A O 1
ATOM 728 N N . TYR A 1 91 ? -6.720 10.740 12.377 1.00 97.62 91 TYR A N 1
ATOM 729 C CA . TYR A 1 91 ? -7.226 9.822 13.406 1.00 97.62 91 TYR A CA 1
ATOM 730 C C . TYR A 1 91 ? -6.165 9.463 14.450 1.00 97.62 91 TYR A C 1
ATOM 732 O O . TYR A 1 91 ? -6.447 9.474 15.648 1.00 97.62 91 TYR A O 1
ATOM 740 N N . SER A 1 92 ? -4.944 9.166 14.011 1.00 96.56 92 SER A N 1
ATOM 741 C CA . SER A 1 92 ? -3.807 8.896 14.891 1.00 96.56 92 SER A CA 1
ATOM 742 C C . SER A 1 92 ? -2.614 9.748 14.497 1.00 96.56 92 SER A C 1
ATOM 744 O O . SER A 1 92 ? -2.503 10.163 13.343 1.00 96.56 92 SER A O 1
ATOM 746 N N . SER A 1 93 ? -1.741 9.991 15.474 1.00 92.81 93 SER A N 1
ATOM 747 C CA . SER A 1 93 ? -0.475 10.680 15.264 1.00 92.81 93 SER A CA 1
ATOM 748 C C . SER A 1 93 ? 0.688 9.781 15.650 1.00 92.81 93 SER A C 1
ATOM 750 O O . SER A 1 93 ? 0.604 9.085 16.667 1.00 92.81 93 SER A O 1
ATOM 752 N N . LYS A 1 94 ? 1.782 9.845 14.890 1.00 85.31 94 LYS A N 1
ATOM 753 C CA . LYS A 1 94 ? 3.057 9.251 15.300 1.00 85.31 94 LYS A CA 1
ATOM 754 C C . LYS A 1 94 ? 3.557 9.937 16.580 1.00 85.31 94 LYS A C 1
ATOM 756 O O . LYS A 1 94 ? 3.659 11.164 16.633 1.00 85.31 94 LYS A O 1
ATOM 761 N N . LEU A 1 95 ? 3.826 9.161 17.627 1.00 81.50 95 LEU A N 1
ATOM 762 C CA . LEU A 1 95 ? 4.284 9.672 18.919 1.00 81.50 95 LEU A CA 1
ATOM 763 C C . LEU A 1 95 ? 5.808 9.833 18.892 1.00 81.50 95 LEU A C 1
ATOM 765 O O . LEU A 1 95 ? 6.531 8.907 18.544 1.00 81.50 95 LEU A O 1
ATOM 769 N N . THR A 1 96 ? 6.308 11.010 19.270 1.00 69.88 96 THR A N 1
ATOM 770 C CA . THR A 1 96 ? 7.751 11.318 19.252 1.00 69.88 96 THR A CA 1
ATOM 771 C C . THR A 1 96 ? 8.555 10.547 20.297 1.00 69.88 96 THR A C 1
ATOM 773 O O . THR A 1 96 ? 9.754 10.366 20.114 1.00 69.88 96 THR A O 1
ATOM 776 N N . ASP A 1 97 ? 7.892 10.100 21.366 1.00 63.59 97 ASP A N 1
ATOM 777 C CA . ASP A 1 97 ? 8.490 9.374 22.495 1.00 63.59 97 ASP A CA 1
ATOM 778 C C . ASP A 1 97 ? 8.173 7.870 22.452 1.00 63.59 97 ASP A C 1
ATOM 780 O O . ASP A 1 97 ? 8.284 7.171 23.461 1.00 63.59 97 ASP A O 1
ATOM 784 N N . ASP A 1 98 ? 7.718 7.369 21.303 1.00 65.19 98 ASP A N 1
ATOM 785 C CA . ASP A 1 98 ? 7.456 5.949 21.127 1.00 65.19 98 ASP A CA 1
ATOM 786 C C . ASP A 1 98 ? 8.770 5.169 21.170 1.00 65.19 98 ASP A C 1
ATOM 788 O O . ASP A 1 98 ? 9.578 5.227 20.243 1.00 65.19 98 ASP A O 1
ATOM 792 N N . VAL A 1 99 ? 8.982 4.458 22.278 1.00 59.28 99 VAL A N 1
ATOM 793 C CA . VAL A 1 99 ? 10.208 3.696 22.552 1.00 59.28 99 VAL A CA 1
ATOM 794 C C . VAL A 1 99 ? 10.483 2.670 21.449 1.00 59.28 99 VAL A C 1
ATOM 796 O O . VAL A 1 99 ? 11.647 2.400 21.155 1.00 59.28 99 VAL A O 1
ATOM 799 N N . ASP A 1 100 ? 9.425 2.168 20.806 1.00 65.56 100 ASP A N 1
ATOM 800 C CA . ASP A 1 100 ? 9.495 1.121 19.790 1.00 65.56 100 ASP A CA 1
ATOM 801 C C . ASP A 1 100 ? 9.152 1.635 18.371 1.00 65.56 100 ASP A C 1
ATOM 803 O O . ASP A 1 100 ? 9.072 0.844 17.433 1.00 65.56 100 ASP A O 1
ATOM 807 N N . ASP A 1 101 ? 8.943 2.950 18.195 1.00 73.31 101 ASP A N 1
ATOM 808 C CA . ASP A 1 101 ? 8.540 3.608 16.933 1.00 73.31 101 ASP A CA 1
ATOM 809 C C . ASP A 1 101 ? 7.310 2.966 16.243 1.00 73.31 101 ASP A C 1
ATOM 811 O O . ASP A 1 101 ? 7.171 2.965 15.015 1.00 73.31 101 ASP A O 1
ATOM 815 N N . THR A 1 102 ? 6.406 2.386 17.042 1.00 85.94 102 THR A N 1
ATOM 816 C CA . THR A 1 102 ? 5.283 1.559 16.558 1.00 85.94 102 THR A CA 1
ATOM 817 C C . THR A 1 102 ? 4.010 2.336 16.257 1.00 85.94 102 THR A C 1
ATOM 819 O O . THR A 1 102 ? 3.131 1.835 15.569 1.00 85.94 102 THR A O 1
ATOM 822 N N . SER A 1 103 ? 3.878 3.565 16.728 1.00 92.19 103 SER A N 1
ATOM 823 C CA . SER A 1 103 ? 2.759 4.439 16.402 1.00 92.19 103 SER A CA 1
ATOM 824 C C . SER A 1 103 ? 2.892 5.001 14.990 1.00 92.19 103 SER A C 1
ATOM 826 O O . SER A 1 103 ? 3.975 5.105 14.405 1.00 92.19 103 SER A O 1
ATOM 828 N N . VAL A 1 104 ? 1.748 5.347 14.408 1.00 95.44 104 VAL A N 1
ATOM 829 C CA . VAL A 1 104 ? 1.657 5.743 13.004 1.00 95.44 104 VAL A CA 1
ATOM 830 C C . VAL A 1 104 ? 0.623 6.843 12.818 1.00 95.44 104 VAL A C 1
ATOM 832 O O . VAL A 1 104 ? -0.393 6.876 13.522 1.00 95.44 104 VAL A O 1
ATOM 835 N N . ASP A 1 105 ? 0.872 7.742 11.871 1.00 96.69 105 ASP A N 1
ATOM 836 C CA . ASP A 1 105 ? -0.136 8.694 11.421 1.00 96.69 105 ASP A CA 1
ATOM 837 C C . ASP A 1 105 ? -1.224 7.962 10.613 1.00 96.69 105 ASP A C 1
ATOM 839 O O . ASP A 1 105 ? -0.975 6.974 9.915 1.00 96.69 105 ASP A O 1
ATOM 843 N N . SER A 1 106 ? -2.463 8.434 10.706 1.00 98.31 106 SER A N 1
ATOM 844 C CA . SER A 1 106 ? -3.550 7.926 9.865 1.00 98.31 106 SER A CA 1
ATOM 845 C C . SER A 1 106 ? -4.627 8.975 9.646 1.00 98.31 106 SER A C 1
ATOM 847 O O . SER A 1 106 ? -4.828 9.869 10.473 1.00 98.31 106 SER A O 1
ATOM 849 N N . TYR A 1 107 ? -5.329 8.862 8.520 1.00 98.50 107 TYR A N 1
ATOM 850 C CA . TYR A 1 107 ? -6.243 9.894 8.039 1.00 98.50 107 TYR A CA 1
ATOM 851 C C . TYR A 1 107 ? -7.533 9.274 7.522 1.00 98.50 107 TYR A C 1
ATOM 853 O O . TYR A 1 107 ? -7.515 8.314 6.751 1.00 98.50 107 TYR A O 1
ATOM 861 N N . TRP A 1 108 ? -8.670 9.830 7.924 1.00 98.12 108 TRP A N 1
ATOM 862 C CA . TRP A 1 108 ? -9.956 9.460 7.356 1.00 98.12 108 TRP A CA 1
ATOM 863 C C . TRP A 1 108 ? -10.015 9.926 5.904 1.00 98.12 108 TRP A C 1
ATOM 865 O O . TRP A 1 108 ? -9.959 11.119 5.614 1.00 98.12 108 TRP A O 1
ATOM 875 N N . LEU A 1 109 ? -10.162 8.981 4.979 1.00 97.88 109 LEU A N 1
ATOM 876 C CA . LEU A 1 109 ? -10.619 9.307 3.632 1.00 97.88 109 LEU A CA 1
ATOM 877 C C . LEU A 1 109 ? -12.112 9.628 3.662 1.00 97.88 109 LEU A C 1
ATOM 879 O O . LEU A 1 109 ? -12.571 10.553 3.002 1.00 97.88 109 LEU A O 1
ATOM 883 N N . THR A 1 110 ? -12.856 8.836 4.434 1.00 97.56 110 THR A N 1
ATOM 884 C CA . THR A 1 110 ? -14.277 9.036 4.716 1.00 97.56 110 THR A CA 1
ATOM 885 C C . THR A 1 110 ? -14.573 8.657 6.161 1.00 97.56 110 THR A C 1
ATOM 887 O O . THR A 1 110 ? -14.007 7.701 6.692 1.00 97.56 110 THR A O 1
ATOM 890 N N . LEU A 1 111 ? -15.487 9.380 6.794 1.00 96.00 111 LEU A N 1
ATOM 891 C CA . LEU A 1 111 ? -15.944 9.164 8.155 1.00 96.00 111 LEU A CA 1
ATOM 892 C C . LEU A 1 111 ? -17.466 9.295 8.193 1.00 96.00 111 LEU A C 1
ATOM 894 O O . LEU A 1 111 ? -18.032 10.345 7.897 1.00 96.00 111 LEU A O 1
ATOM 898 N N . GLN A 1 112 ? -18.134 8.209 8.566 1.00 93.25 112 GLN A N 1
ATOM 899 C CA . GLN A 1 112 ? -19.566 8.214 8.825 1.00 93.25 112 GLN A CA 1
ATOM 900 C C . GLN A 1 112 ? -19.892 9.105 10.036 1.00 93.25 112 GLN A C 1
ATOM 902 O O . GLN A 1 112 ? -19.302 8.955 11.108 1.00 93.25 112 GLN A O 1
ATOM 907 N N . GLU A 1 113 ? -20.861 10.008 9.881 1.00 88.12 113 GLU A N 1
ATOM 908 C CA . GLU A 1 113 ? -21.385 10.802 10.996 1.00 88.12 113 GLU A CA 1
ATOM 909 C C . GLU A 1 113 ? -22.045 9.905 12.051 1.00 88.12 113 GLU A C 1
ATOM 911 O O . GLU A 1 113 ? -22.747 8.950 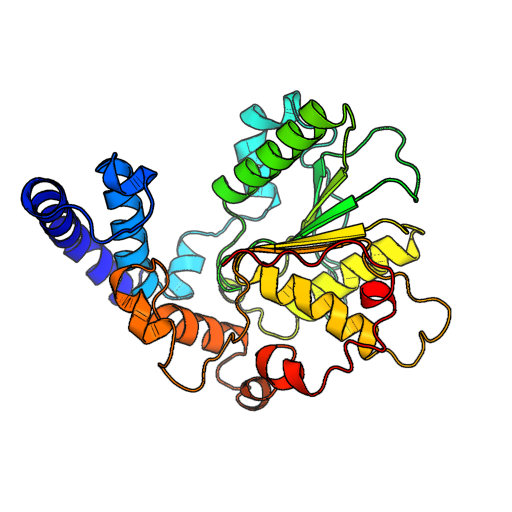11.715 1.00 88.12 113 GLU A O 1
ATOM 916 N N . LEU A 1 114 ? -21.835 10.229 13.334 1.00 88.56 114 LEU A N 1
ATOM 917 C CA . LEU A 1 114 ? -22.407 9.502 14.481 1.00 88.56 114 LEU A CA 1
ATOM 918 C C . LEU A 1 114 ? -22.143 7.982 14.449 1.00 88.56 114 LEU A C 1
ATOM 920 O O . LEU A 1 114 ? -22.984 7.184 14.865 1.00 88.56 114 LEU A O 1
ATOM 924 N N . ARG A 1 115 ? -20.966 7.580 13.954 1.00 92.62 115 ARG A N 1
ATOM 925 C CA . ARG A 1 115 ? -20.586 6.173 13.810 1.00 92.62 115 ARG A CA 1
ATOM 926 C C . ARG A 1 115 ? -20.626 5.418 15.147 1.00 92.62 115 ARG A C 1
ATOM 928 O O . ARG A 1 115 ? -19.996 5.822 16.126 1.00 92.62 115 ARG A O 1
ATOM 935 N N . CYS A 1 116 ? -21.291 4.267 15.156 1.00 93.75 116 CYS A N 1
ATOM 936 C CA . CYS A 1 116 ? -21.277 3.300 16.251 1.00 93.75 116 CYS A CA 1
ATOM 937 C C . CYS A 1 116 ? -20.080 2.352 16.132 1.00 93.75 116 CYS A C 1
ATOM 939 O O . CYS A 1 116 ? -19.617 2.055 15.039 1.00 93.75 116 CYS A O 1
ATOM 941 N N . LYS A 1 117 ? -19.594 1.792 17.245 1.00 94.06 117 LYS A N 1
ATOM 942 C CA . LYS A 1 117 ? -18.402 0.921 17.247 1.00 94.06 117 LYS A CA 1
ATOM 943 C C . LYS A 1 117 ? -18.541 -0.374 16.423 1.00 94.06 117 LYS A C 1
ATOM 945 O O . LYS A 1 117 ? -17.530 -0.931 16.002 1.00 94.06 117 LYS A O 1
ATOM 950 N N . SER A 1 118 ? -19.768 -0.813 16.145 1.00 93.69 118 SER A N 1
ATOM 951 C CA . SER A 1 118 ? -20.087 -1.954 15.276 1.00 93.69 118 SER A CA 1
ATOM 952 C C . SER A 1 118 ? -20.234 -1.602 13.787 1.00 93.69 118 SER A C 1
ATOM 954 O O . SER A 1 118 ? -20.350 -2.512 12.959 1.00 93.69 118 SER A O 1
ATOM 956 N N . ASP A 1 119 ? -20.241 -0.315 13.424 1.00 94.12 119 ASP A N 1
ATOM 957 C CA . ASP A 1 119 ? -20.267 0.107 12.020 1.00 94.12 119 ASP A CA 1
ATOM 958 C C . ASP A 1 119 ? -18.925 -0.200 11.341 1.00 94.12 119 ASP A C 1
ATOM 960 O O . ASP A 1 119 ? -17.876 -0.061 11.982 1.00 94.12 119 ASP A O 1
ATOM 964 N N . PRO A 1 120 ? -18.938 -0.586 10.051 1.00 93.31 120 PRO A N 1
ATOM 965 C CA . PRO A 1 120 ? -17.743 -1.024 9.346 1.00 93.31 120 PRO A CA 1
ATOM 966 C C . PRO A 1 120 ? -16.714 0.099 9.180 1.00 93.31 120 PRO A C 1
ATOM 968 O O . PRO A 1 120 ? -17.047 1.217 8.777 1.00 93.31 120 PRO A O 1
ATOM 971 N N . ILE A 1 121 ? -15.448 -0.242 9.419 1.00 97.12 121 ILE A N 1
ATOM 972 C CA . ILE A 1 121 ? -14.277 0.563 9.062 1.00 97.12 121 ILE A CA 1
ATOM 973 C C . ILE A 1 121 ? -13.472 -0.209 8.021 1.00 97.12 121 ILE A C 1
ATOM 975 O O . ILE A 1 121 ? -13.130 -1.365 8.256 1.00 97.12 121 ILE A O 1
ATOM 979 N N . ILE A 1 122 ? -13.140 0.423 6.898 1.00 97.56 122 ILE A N 1
ATOM 980 C CA . ILE A 1 122 ? -12.127 -0.090 5.971 1.00 97.56 122 ILE A CA 1
ATOM 981 C C . ILE A 1 122 ? -10.782 0.528 6.358 1.00 97.56 122 ILE A C 1
ATOM 983 O O . ILE A 1 122 ? -10.593 1.732 6.212 1.00 97.56 122 ILE A O 1
ATOM 987 N N . LEU A 1 123 ? -9.856 -0.287 6.853 1.00 98.50 123 LEU A N 1
ATOM 988 C CA . LEU A 1 123 ? -8.463 0.082 7.073 1.00 98.50 123 LEU A CA 1
ATOM 989 C C . LEU A 1 123 ? -7.691 -0.159 5.772 1.00 98.50 123 LEU A C 1
ATOM 991 O O . LEU A 1 123 ? -7.460 -1.311 5.407 1.00 98.50 123 LEU A O 1
ATOM 995 N N . TYR A 1 124 ? -7.339 0.911 5.062 1.00 98.62 124 TYR A N 1
ATOM 996 C CA . TYR A 1 124 ? -6.626 0.852 3.790 1.00 98.62 124 TYR A CA 1
ATOM 997 C C . TYR A 1 124 ? -5.121 1.079 3.969 1.00 98.62 124 TYR A C 1
ATOM 999 O O . TYR A 1 124 ? -4.687 2.122 4.466 1.00 98.62 124 TYR A O 1
ATOM 1007 N N . ILE A 1 125 ? -4.332 0.106 3.518 1.00 98.62 125 ILE A N 1
ATOM 1008 C CA . ILE A 1 125 ? -2.872 0.097 3.576 1.00 98.62 125 ILE A CA 1
ATOM 1009 C C . ILE A 1 125 ? -2.346 0.157 2.143 1.00 98.62 125 ILE A C 1
ATOM 1011 O O . ILE A 1 125 ? -2.536 -0.772 1.358 1.00 98.62 125 ILE A O 1
ATOM 1015 N N . HIS A 1 126 ? -1.703 1.264 1.788 1.00 98.00 126 HIS A N 1
ATOM 1016 C CA . HIS A 1 126 ? -1.297 1.511 0.408 1.00 98.00 126 HIS A CA 1
ATOM 1017 C C . HIS A 1 126 ? -0.106 0.645 -0.034 1.00 98.00 126 HIS A C 1
ATOM 1019 O O . HIS A 1 126 ? 0.695 0.195 0.782 1.00 98.00 126 HIS A O 1
ATOM 1025 N N . GLY A 1 127 ? 0.021 0.416 -1.341 1.00 96.38 127 GLY A N 1
ATOM 1026 C CA . GLY A 1 127 ? 1.191 -0.212 -1.953 1.00 96.38 127 GLY A CA 1
ATOM 1027 C C . GLY A 1 127 ? 2.362 0.743 -2.188 1.00 96.38 127 GLY A C 1
ATOM 1028 O O . GLY A 1 127 ? 2.434 1.833 -1.634 1.00 96.38 127 GLY A O 1
ATOM 1029 N N . GLY A 1 128 ? 3.304 0.342 -3.046 1.00 94.12 128 GLY A N 1
ATOM 1030 C CA . GLY A 1 128 ? 4.494 1.152 -3.353 1.00 94.12 128 GLY A CA 1
ATOM 1031 C C . GLY A 1 128 ? 5.812 0.542 -2.882 1.00 94.12 128 GLY A C 1
ATOM 1032 O O . GLY A 1 128 ? 6.751 1.267 -2.550 1.00 94.12 128 GLY A O 1
ATOM 1033 N N . CYS A 1 129 ? 5.890 -0.790 -2.835 1.00 94.00 129 CYS A N 1
ATOM 1034 C CA . CYS A 1 129 ? 7.109 -1.538 -2.506 1.00 94.00 129 CYS A CA 1
ATOM 1035 C C . CYS A 1 129 ? 7.754 -1.120 -1.169 1.00 94.00 129 CYS A C 1
ATOM 1037 O O . CYS A 1 129 ? 8.978 -1.085 -1.068 1.00 94.00 129 CYS A O 1
ATOM 1039 N N . PHE A 1 130 ? 6.942 -0.714 -0.182 1.00 95.56 130 PHE A N 1
ATOM 1040 C CA . PHE A 1 130 ? 7.378 -0.165 1.116 1.00 95.56 130 PHE A CA 1
ATOM 1041 C C . PHE A 1 130 ? 8.248 1.103 1.046 1.00 95.56 130 PHE A C 1
ATOM 1043 O O . PHE A 1 130 ? 8.757 1.570 2.061 1.00 95.56 130 PHE A O 1
ATOM 1050 N N . ALA A 1 131 ? 8.430 1.678 -0.141 1.00 94.31 131 ALA A N 1
ATOM 1051 C CA . ALA A 1 131 ? 9.373 2.760 -0.396 1.00 94.31 131 ALA A CA 1
ATOM 1052 C C . ALA A 1 131 ? 8.715 3.998 -1.011 1.00 94.31 131 ALA A C 1
ATOM 1054 O O . ALA A 1 131 ? 9.244 5.100 -0.883 1.00 94.31 131 ALA A O 1
ATOM 1055 N N . ILE A 1 132 ? 7.593 3.826 -1.700 1.00 93.69 132 ILE A N 1
ATOM 1056 C CA . ILE A 1 132 ? 6.870 4.881 -2.401 1.00 93.69 132 ILE A CA 1
ATOM 1057 C C . ILE A 1 132 ? 5.667 5.265 -1.541 1.00 93.69 132 ILE A C 1
ATOM 1059 O O . ILE A 1 132 ? 4.937 4.396 -1.073 1.00 93.69 132 ILE A O 1
ATOM 1063 N N . GLN A 1 133 ? 5.487 6.568 -1.332 1.00 94.75 133 GLN A N 1
ATOM 1064 C CA . GLN A 1 133 ? 4.349 7.116 -0.597 1.00 94.75 133 GLN A CA 1
ATOM 1065 C C . GLN A 1 133 ? 3.032 6.821 -1.333 1.00 94.75 133 GLN A C 1
ATOM 1067 O O . GLN A 1 133 ? 3.038 6.555 -2.538 1.00 94.75 133 GLN A O 1
ATOM 1072 N N . LEU A 1 134 ? 1.904 6.876 -0.631 1.00 95.56 134 LEU A N 1
ATOM 1073 C CA . LEU A 1 134 ? 0.566 6.894 -1.202 1.00 95.56 134 LEU A CA 1
ATOM 1074 C C . LEU A 1 134 ? 0.513 7.835 -2.411 1.00 95.56 134 LEU A C 1
ATOM 1076 O O . LEU A 1 134 ? 1.069 8.932 -2.391 1.00 95.56 134 LEU A O 1
ATOM 1080 N N . GLN A 1 135 ? -0.136 7.383 -3.481 1.00 94.12 135 GLN A N 1
ATOM 1081 C CA . GLN A 1 135 ? -0.297 8.151 -4.713 1.00 94.12 135 GLN A CA 1
ATOM 1082 C C . GLN A 1 135 ? -1.746 8.619 -4.865 1.00 94.12 135 GLN A C 1
ATOM 1084 O O . GLN A 1 135 ? -2.682 7.963 -4.405 1.00 94.12 135 GLN A O 1
ATOM 1089 N N . ASP A 1 136 ? -1.939 9.723 -5.581 1.00 94.81 136 ASP A N 1
ATOM 1090 C CA . ASP A 1 136 ? -3.255 10.288 -5.899 1.00 94.81 136 ASP A CA 1
ATOM 1091 C C . ASP A 1 136 ? -4.203 9.271 -6.558 1.00 94.81 136 ASP A C 1
ATOM 1093 O O . ASP A 1 136 ? -5.390 9.214 -6.242 1.00 94.81 136 ASP A O 1
ATOM 1097 N N . VAL A 1 137 ? -3.672 8.412 -7.430 1.00 92.12 137 VAL A N 1
ATOM 1098 C CA . VAL A 1 137 ? -4.428 7.341 -8.091 1.00 92.12 137 VAL A CA 1
ATOM 1099 C C . VAL A 1 137 ? -4.995 6.316 -7.108 1.00 92.12 137 VAL A C 1
ATOM 1101 O O . VAL A 1 137 ? -6.083 5.798 -7.351 1.00 92.12 137 VAL A O 1
ATOM 1104 N N . ALA A 1 138 ? -4.295 6.039 -6.006 1.00 95.38 138 ALA A N 1
ATOM 1105 C CA . ALA A 1 138 ? -4.755 5.119 -4.971 1.00 95.38 138 ALA A CA 1
ATOM 1106 C C . ALA A 1 138 ? -5.859 5.765 -4.122 1.00 95.38 138 ALA A C 1
ATOM 1108 O O . ALA A 1 138 ? -6.901 5.150 -3.898 1.00 95.38 138 ALA A O 1
ATOM 1109 N N . VAL A 1 139 ? -5.694 7.041 -3.753 1.00 97.25 139 VAL A N 1
ATOM 1110 C CA . VAL A 1 139 ? -6.740 7.829 -3.076 1.00 97.25 139 VAL A CA 1
ATOM 1111 C C . VAL A 1 139 ? -8.007 7.897 -3.934 1.00 97.25 139 VAL A C 1
ATOM 1113 O O . VAL A 1 139 ? -9.106 7.644 -3.446 1.00 97.25 139 VAL A O 1
ATOM 1116 N N . GLU A 1 140 ? -7.868 8.166 -5.234 1.00 95.94 140 GLU A N 1
ATOM 1117 C CA . GLU A 1 140 ? -8.999 8.207 -6.164 1.00 95.94 140 GLU A CA 1
ATOM 1118 C C . GLU A 1 140 ? -9.664 6.834 -6.331 1.00 95.94 140 GLU A C 1
ATOM 1120 O O . GLU A 1 140 ? -10.889 6.742 -6.406 1.00 95.94 140 GLU A O 1
ATOM 1125 N N . ALA A 1 141 ? -8.881 5.753 -6.385 1.00 94.88 141 ALA A N 1
ATOM 1126 C CA . ALA A 1 141 ? -9.423 4.400 -6.431 1.00 94.88 141 ALA A CA 1
ATOM 1127 C C . ALA A 1 141 ? -10.273 4.110 -5.186 1.00 94.88 141 ALA A C 1
ATOM 1129 O O . ALA A 1 141 ? -11.396 3.624 -5.312 1.00 94.88 141 ALA A O 1
ATOM 1130 N N . MET A 1 142 ? -9.788 4.485 -4.005 1.00 96.50 142 MET A N 1
ATOM 1131 C CA . MET A 1 142 ? -10.518 4.329 -2.749 1.00 96.50 142 MET A CA 1
ATOM 1132 C C . MET A 1 142 ? -11.765 5.223 -2.666 1.00 96.50 142 MET A C 1
ATOM 1134 O O . MET A 1 142 ? -12.823 4.768 -2.225 1.00 96.50 142 MET A O 1
ATOM 1138 N N . ALA A 1 143 ? -11.704 6.452 -3.185 1.00 96.44 143 ALA A N 1
ATOM 1139 C CA . ALA A 1 143 ? -12.879 7.308 -3.340 1.00 96.44 143 ALA A CA 1
ATOM 1140 C C . ALA A 1 143 ? -13.930 6.666 -4.265 1.00 96.44 143 ALA A C 1
ATOM 1142 O O . ALA A 1 143 ? -15.125 6.703 -3.978 1.00 96.44 143 ALA A O 1
ATOM 1143 N N . ASN A 1 144 ? -13.505 6.008 -5.348 1.00 95.06 144 ASN A N 1
ATOM 1144 C CA . ASN A 1 144 ? -14.409 5.269 -6.233 1.00 95.06 144 ASN A CA 1
ATOM 1145 C C . ASN A 1 144 ? -15.019 4.034 -5.561 1.00 95.06 144 ASN A C 1
ATOM 1147 O O . ASN A 1 144 ? -16.202 3.768 -5.771 1.00 95.06 144 ASN A O 1
ATOM 1151 N N . VAL A 1 145 ? -14.261 3.319 -4.722 1.00 93.69 145 VAL A N 1
ATOM 1152 C CA . VAL A 1 145 ? -14.806 2.239 -3.883 1.00 93.69 145 VAL A CA 1
ATOM 1153 C C . VAL A 1 145 ? -15.896 2.788 -2.964 1.00 93.69 145 VAL A C 1
ATOM 1155 O O . VAL A 1 145 ? -16.993 2.234 -2.924 1.00 93.69 145 VAL A O 1
ATOM 1158 N N . TYR A 1 146 ? -15.647 3.914 -2.289 1.00 95.06 146 TYR A N 1
ATOM 1159 C CA . TYR A 1 146 ? -16.663 4.576 -1.472 1.00 95.06 146 TYR A CA 1
ATOM 1160 C C . TYR A 1 146 ? -17.914 4.936 -2.288 1.00 95.06 146 TYR A C 1
ATOM 1162 O O . TYR A 1 146 ? -19.022 4.581 -1.886 1.00 95.06 146 TYR A O 1
ATOM 1170 N N . ARG A 1 147 ? -17.753 5.584 -3.450 1.00 94.50 147 ARG A N 1
ATOM 1171 C CA . ARG A 1 147 ? -18.872 5.967 -4.332 1.00 94.50 147 ARG A CA 1
ATOM 1172 C C . ARG A 1 147 ? -19.698 4.750 -4.750 1.00 94.50 147 ARG A C 1
ATOM 1174 O O . ARG A 1 147 ? -20.922 4.793 -4.662 1.00 94.50 147 ARG A O 1
ATOM 1181 N N . ALA A 1 148 ? -19.043 3.658 -5.142 1.00 93.38 148 ALA A N 1
ATOM 1182 C CA . ALA A 1 148 ? -19.711 2.420 -5.532 1.00 93.38 148 ALA A CA 1
ATOM 1183 C C . ALA A 1 148 ? -20.498 1.801 -4.366 1.00 93.38 148 ALA A C 1
ATOM 1185 O O . ALA A 1 148 ? -21.665 1.454 -4.527 1.00 93.38 148 ALA A O 1
ATOM 1186 N N . LEU A 1 149 ? -19.903 1.724 -3.171 1.00 91.06 149 LEU A N 1
ATOM 1187 C CA . LEU A 1 149 ? -20.578 1.193 -1.981 1.00 91.06 149 LEU A CA 1
ATOM 1188 C C . LEU A 1 149 ? -21.743 2.085 -1.534 1.00 91.06 149 LEU A C 1
ATOM 1190 O O . LEU A 1 149 ? -22.795 1.580 -1.135 1.00 91.06 149 LEU A O 1
ATOM 1194 N N . LYS A 1 150 ? -21.581 3.409 -1.629 1.00 91.44 150 LYS A N 1
ATOM 1195 C CA . LYS A 1 150 ? -22.641 4.373 -1.333 1.00 91.44 150 LYS A CA 1
ATOM 1196 C C . LYS A 1 150 ? -23.796 4.238 -2.319 1.00 91.44 150 LYS A C 1
ATOM 1198 O O . LYS A 1 150 ? -24.942 4.257 -1.888 1.00 91.44 150 LYS A O 1
ATOM 1203 N N . GLN A 1 151 ? -23.508 4.076 -3.608 1.00 93.50 151 GLN A N 1
ATOM 1204 C CA . GLN A 1 151 ? -24.523 3.877 -4.638 1.00 93.50 151 GLN A CA 1
ATOM 1205 C C . GLN A 1 151 ? -25.277 2.554 -4.449 1.00 93.50 151 GLN A C 1
ATOM 1207 O O . GLN A 1 151 ? -26.503 2.546 -4.514 1.00 93.50 151 GLN A O 1
ATOM 1212 N N . GLU A 1 152 ? -24.560 1.460 -4.193 1.00 92.12 152 GLU A N 1
ATOM 1213 C CA . GLU A 1 152 ? -25.145 0.119 -4.090 1.00 92.12 152 GLU A CA 1
ATOM 1214 C C . GLU A 1 152 ? -25.956 -0.068 -2.801 1.00 92.12 152 GLU A C 1
ATOM 1216 O O . GLU A 1 152 ? -27.063 -0.601 -2.816 1.00 92.12 152 GLU A O 1
ATOM 1221 N N . PHE A 1 153 ? -25.426 0.390 -1.663 1.00 87.31 153 PHE A N 1
ATOM 1222 C CA . PHE A 1 153 ? -25.999 0.084 -0.348 1.00 87.31 153 PHE A CA 1
ATOM 1223 C C . PHE A 1 153 ? -26.643 1.284 0.351 1.00 87.31 153 PHE A C 1
ATOM 1225 O O . PHE A 1 153 ? -27.183 1.126 1.446 1.00 87.31 153 PHE A O 1
ATOM 1232 N N . ASN A 1 154 ? -26.561 2.486 -0.231 1.00 87.38 154 ASN A N 1
ATOM 1233 C CA . ASN A 1 154 ? -26.967 3.756 0.384 1.00 87.38 154 ASN A CA 1
ATOM 1234 C C . ASN A 1 154 ? -26.330 4.016 1.767 1.00 87.38 154 ASN A C 1
ATOM 1236 O O . ASN A 1 154 ? -26.855 4.765 2.593 1.00 87.38 154 ASN A O 1
ATOM 1240 N N . LYS A 1 155 ? -25.164 3.419 2.036 1.00 82.56 155 LYS A N 1
ATOM 1241 C CA . LYS A 1 155 ? -24.448 3.539 3.312 1.00 82.56 155 LYS A CA 1
ATOM 1242 C C . LYS A 1 155 ? -23.176 4.348 3.149 1.00 82.56 155 LYS A C 1
ATOM 1244 O O . LYS A 1 155 ? -22.435 4.177 2.189 1.00 82.56 155 LYS A O 1
ATOM 1249 N N . THR A 1 156 ? -22.937 5.235 4.105 1.00 86.56 156 THR A N 1
ATOM 1250 C CA . THR A 1 156 ? -21.633 5.878 4.266 1.00 86.56 156 THR A CA 1
ATOM 1251 C C . THR A 1 156 ? -20.756 4.906 5.042 1.00 86.56 156 THR A C 1
ATOM 1253 O O . THR A 1 156 ? -21.140 4.496 6.129 1.00 86.56 156 THR A O 1
ATOM 1256 N N . ILE A 1 157 ? -19.624 4.511 4.472 1.00 92.19 157 ILE A N 1
ATOM 1257 C CA . ILE A 1 157 ? -18.646 3.639 5.129 1.00 92.19 157 ILE A CA 1
ATOM 1258 C C . ILE A 1 157 ? -17.463 4.503 5.534 1.00 92.19 157 ILE A C 1
ATOM 1260 O O . ILE A 1 157 ? -17.068 5.374 4.762 1.00 92.19 157 ILE A O 1
ATOM 1264 N N . SER A 1 158 ? -16.919 4.272 6.728 1.00 97.31 158 SER A N 1
ATOM 1265 C CA . SER A 1 158 ? -15.684 4.927 7.147 1.00 97.31 158 SER A CA 1
ATOM 1266 C C . SER A 1 158 ? -14.480 4.211 6.549 1.00 97.31 158 SER A C 1
ATOM 1268 O O . SER A 1 158 ? -14.360 2.992 6.672 1.00 97.31 158 SER A O 1
ATOM 1270 N N . MET A 1 159 ? -13.569 4.963 5.945 1.00 98.19 159 MET A N 1
ATOM 1271 C CA . MET A 1 159 ? -12.319 4.442 5.406 1.00 98.19 159 MET A CA 1
ATOM 1272 C C . MET A 1 159 ? -11.141 5.228 5.963 1.00 98.19 159 MET A C 1
ATOM 1274 O O . MET A 1 159 ? -11.093 6.453 5.844 1.00 98.19 159 MET A O 1
ATOM 1278 N N . LEU A 1 160 ? -10.200 4.505 6.559 1.00 98.62 160 LEU A N 1
ATOM 1279 C CA . LEU A 1 160 ? -9.017 5.036 7.214 1.00 98.62 160 LEU A CA 1
ATOM 1280 C C . LEU A 1 160 ? -7.770 4.655 6.417 1.00 98.62 160 LEU A C 1
ATOM 1282 O O . LEU A 1 160 ? -7.556 3.480 6.137 1.00 98.62 160 LEU A O 1
ATOM 1286 N N . ILE A 1 161 ? -6.951 5.643 6.075 1.00 98.62 161 ILE A N 1
ATOM 1287 C CA . ILE A 1 161 ? -5.674 5.479 5.378 1.00 98.62 161 ILE A CA 1
ATOM 1288 C C . ILE A 1 161 ? -4.553 5.393 6.412 1.00 98.62 161 ILE A C 1
ATOM 1290 O O . ILE A 1 161 ? -4.464 6.254 7.289 1.00 98.62 161 ILE A O 1
ATOM 1294 N N . VAL A 1 162 ? -3.682 4.394 6.276 1.00 98.25 162 VAL A N 1
ATOM 1295 C CA . VAL A 1 162 ? -2.473 4.239 7.101 1.00 98.25 162 VAL A CA 1
ATOM 1296 C C . VAL A 1 162 ? -1.275 4.931 6.441 1.00 98.25 162 VAL A C 1
ATOM 1298 O O . VAL A 1 162 ? -0.956 4.602 5.300 1.00 98.25 162 VAL A O 1
ATOM 1301 N N . ASP A 1 163 ? -0.593 5.840 7.149 1.00 97.00 163 ASP A N 1
ATOM 1302 C CA . ASP A 1 163 ? 0.653 6.499 6.703 1.00 97.00 163 ASP A CA 1
ATOM 1303 C C . ASP A 1 163 ? 1.872 5.825 7.356 1.00 97.00 163 ASP A C 1
ATOM 1305 O O . ASP A 1 163 ? 2.524 6.368 8.250 1.00 97.00 163 ASP A O 1
ATOM 1309 N N . TYR A 1 164 ? 2.122 4.568 6.976 1.00 96.69 164 TYR A N 1
ATOM 1310 C CA . TYR A 1 164 ? 3.220 3.780 7.535 1.00 96.69 164 TYR A CA 1
ATOM 1311 C C . TYR A 1 164 ? 4.585 4.257 7.014 1.00 96.69 164 TYR A C 1
ATOM 1313 O O . TYR A 1 164 ? 4.730 4.764 5.901 1.00 96.69 164 TYR A O 1
ATOM 1321 N N . SER A 1 165 ? 5.630 4.063 7.819 1.00 94.44 165 SER A N 1
ATOM 1322 C CA . SER A 1 165 ? 6.974 4.556 7.507 1.00 94.44 165 SER A CA 1
ATOM 1323 C C . SER A 1 165 ? 7.580 3.862 6.284 1.00 94.44 165 SER A C 1
ATOM 1325 O O . SER A 1 165 ? 7.410 2.665 6.072 1.00 94.44 165 SER A O 1
ATOM 1327 N N . LEU A 1 166 ? 8.370 4.584 5.489 1.00 94.44 166 LEU A N 1
ATOM 1328 C CA . LEU A 1 166 ? 8.894 4.073 4.217 1.00 94.44 166 LEU A CA 1
ATOM 1329 C C . LEU A 1 166 ? 10.403 3.821 4.254 1.00 94.44 166 LEU A C 1
ATOM 1331 O O . LEU A 1 166 ? 11.171 4.601 4.822 1.00 94.44 166 LEU A O 1
ATOM 1335 N N . SER A 1 167 ? 10.855 2.801 3.525 1.00 93.19 167 SER A N 1
ATOM 1336 C CA . SER A 1 167 ? 12.280 2.482 3.359 1.00 93.19 167 SER A CA 1
ATOM 1337 C C . SER A 1 167 ? 13.056 3.575 2.626 1.00 93.19 167 SER A C 1
ATOM 1339 O O . SER A 1 167 ? 14.243 3.764 2.876 1.00 93.19 167 SER A O 1
ATOM 1341 N N . SER A 1 168 ? 12.391 4.384 1.796 1.00 92.19 168 SER A N 1
ATOM 1342 C CA . SER A 1 168 ? 12.987 5.593 1.200 1.00 92.19 168 SER A CA 1
ATOM 1343 C C . SER A 1 168 ? 13.362 6.659 2.237 1.00 92.19 168 SER A C 1
ATOM 1345 O O . SER A 1 168 ? 14.286 7.444 2.002 1.00 92.19 168 SER A O 1
ATOM 1347 N N . ASN A 1 169 ? 12.720 6.640 3.408 1.00 90.94 169 ASN A N 1
ATOM 1348 C CA . ASN A 1 169 ? 13.029 7.502 4.547 1.00 90.94 169 ASN A CA 1
ATOM 1349 C C . ASN A 1 169 ? 14.003 6.848 5.538 1.00 90.94 169 ASN A C 1
ATOM 1351 O O . ASN A 1 169 ? 14.319 7.446 6.562 1.00 90.94 169 ASN A O 1
ATOM 1355 N N . GLY A 1 170 ? 14.539 5.670 5.207 1.00 90.19 170 GLY A N 1
ATOM 1356 C CA . GLY A 1 170 ? 15.483 4.942 6.051 1.00 90.19 170 GLY A CA 1
ATOM 1357 C C . GLY A 1 170 ? 14.824 4.128 7.163 1.00 90.19 170 GLY A C 1
ATOM 1358 O O . GLY A 1 170 ? 15.510 3.769 8.114 1.00 90.19 170 GLY A O 1
ATOM 1359 N N . VAL A 1 171 ? 13.519 3.850 7.055 1.00 91.31 171 VAL A N 1
ATOM 1360 C CA . VAL A 1 171 ? 12.786 3.002 8.002 1.00 91.31 171 VAL A CA 1
ATOM 1361 C C . VAL A 1 171 ? 12.483 1.653 7.356 1.00 91.31 171 VAL A C 1
ATOM 1363 O O . VAL A 1 171 ? 11.866 1.572 6.294 1.00 91.31 171 VAL A O 1
ATOM 1366 N N . TYR A 1 172 ? 12.918 0.577 7.994 1.00 92.25 172 TYR A N 1
ATOM 1367 C CA . TYR A 1 172 ? 12.925 -0.772 7.423 1.00 92.25 172 TYR A CA 1
ATOM 1368 C C . TYR A 1 172 ? 12.051 -1.722 8.243 1.00 92.25 172 TYR A C 1
ATOM 1370 O O . TYR A 1 172 ? 11.635 -1.381 9.357 1.00 92.25 172 TYR A O 1
ATOM 1378 N N . PHE A 1 173 ? 11.800 -2.915 7.704 1.00 92.62 173 PHE A N 1
ATOM 1379 C CA . PHE A 1 173 ? 11.194 -4.009 8.456 1.00 92.62 173 PHE A CA 1
ATOM 1380 C C . PHE A 1 173 ? 11.936 -4.210 9.796 1.00 92.62 173 PHE A C 1
ATOM 1382 O O . PHE A 1 173 ? 13.167 -4.140 9.810 1.00 92.62 173 PHE A O 1
ATOM 1389 N N . PRO A 1 174 ? 11.234 -4.453 10.922 1.00 92.44 174 PRO A N 1
ATOM 1390 C CA . PRO A 1 174 ? 9.801 -4.743 11.047 1.00 92.44 174 PRO A CA 1
ATOM 1391 C C . PRO A 1 174 ? 8.894 -3.539 11.359 1.00 92.44 174 PRO A C 1
ATOM 1393 O O . PRO A 1 174 ? 7.729 -3.740 11.696 1.00 92.44 174 PRO A O 1
ATOM 1396 N N . ASN A 1 175 ? 9.361 -2.292 11.241 1.00 93.00 175 ASN A N 1
ATOM 1397 C CA . ASN A 1 175 ? 8.585 -1.121 11.684 1.00 93.00 175 ASN A CA 1
ATOM 1398 C C . ASN A 1 175 ? 7.210 -1.015 11.012 1.00 93.00 175 ASN A C 1
ATOM 1400 O O . ASN A 1 175 ? 6.209 -0.838 11.692 1.00 93.00 175 ASN A O 1
ATOM 1404 N N . GLN A 1 176 ? 7.130 -1.198 9.692 1.00 94.88 176 GLN A N 1
ATOM 1405 C CA . GLN A 1 176 ? 5.863 -1.128 8.952 1.00 94.88 176 GLN A CA 1
ATOM 1406 C C . GLN A 1 176 ? 4.857 -2.174 9.433 1.00 94.88 176 GLN A C 1
ATOM 1408 O O . GLN A 1 176 ? 3.672 -1.878 9.567 1.00 94.88 176 GLN A O 1
ATOM 1413 N N . TYR A 1 177 ? 5.341 -3.386 9.718 1.00 94.62 177 TYR A N 1
ATOM 1414 C CA . TYR A 1 177 ? 4.534 -4.455 10.298 1.00 94.62 177 TYR A CA 1
ATOM 1415 C C . TYR A 1 177 ? 3.980 -4.021 11.660 1.00 94.62 177 TYR A C 1
ATOM 1417 O O . TYR A 1 177 ? 2.771 -4.071 11.877 1.00 94.62 177 TYR A O 1
ATOM 1425 N N . HIS A 1 178 ? 4.840 -3.521 12.552 1.00 94.44 178 HIS A N 1
ATOM 1426 C CA . HIS A 1 178 ? 4.416 -3.067 13.876 1.00 94.44 178 HIS A CA 1
ATOM 1427 C C . HIS A 1 178 ? 3.453 -1.878 13.817 1.00 94.44 178 HIS A C 1
ATOM 1429 O O . HIS A 1 178 ? 2.464 -1.879 14.539 1.00 94.44 178 HIS A O 1
ATOM 1435 N N . GLN A 1 179 ? 3.682 -0.924 12.916 1.00 96.25 179 GLN A N 1
ATOM 1436 C CA . GLN A 1 179 ? 2.848 0.264 12.746 1.00 96.25 179 GLN A CA 1
ATOM 1437 C C . GLN A 1 179 ? 1.420 -0.048 12.309 1.00 96.25 179 GLN A C 1
ATOM 1439 O O . GLN A 1 179 ? 0.457 0.488 12.862 1.00 96.25 179 GLN A O 1
ATOM 1444 N N . VAL A 1 180 ? 1.266 -0.949 11.340 1.00 97.31 180 VAL A N 1
ATOM 1445 C CA . VAL A 1 180 ? -0.061 -1.374 10.884 1.00 97.31 180 VAL A CA 1
ATOM 1446 C C . VAL A 1 180 ? -0.786 -2.156 11.984 1.00 97.31 180 VAL A C 1
ATOM 1448 O O . VAL A 1 180 ? -1.968 -1.906 12.229 1.00 97.31 180 VAL A O 1
ATOM 1451 N N . ASN A 1 181 ? -0.083 -3.052 12.685 1.00 95.06 181 ASN A N 1
ATOM 1452 C CA . ASN A 1 181 ? -0.664 -3.830 13.783 1.00 95.06 181 ASN A CA 1
ATOM 1453 C C . ASN A 1 181 ? -1.066 -2.942 14.966 1.00 95.06 181 ASN A C 1
ATOM 1455 O O . ASN A 1 181 ? -2.174 -3.075 15.474 1.00 95.06 181 ASN A O 1
ATOM 1459 N N . TRP A 1 182 ? -0.226 -1.977 15.345 1.00 95.44 182 TRP A N 1
ATOM 1460 C CA . TRP A 1 182 ? -0.533 -1.007 16.395 1.00 95.44 182 TRP A CA 1
ATOM 1461 C C . TRP A 1 182 ? -1.815 -0.229 16.089 1.00 95.44 182 TRP A C 1
ATOM 1463 O O . TRP A 1 182 ? -2.665 -0.062 16.962 1.00 95.44 182 TRP A O 1
ATOM 1473 N N . LEU A 1 183 ? -1.994 0.222 14.843 1.00 97.06 183 LEU A N 1
ATOM 1474 C CA . LEU A 1 183 ? -3.194 0.962 14.454 1.00 97.06 183 LEU A CA 1
ATOM 1475 C C . LEU A 1 183 ? -4.447 0.078 14.480 1.00 97.06 183 LEU A C 1
ATOM 1477 O O . LEU A 1 183 ? -5.517 0.531 14.896 1.00 97.06 183 LEU A O 1
ATOM 1481 N N . TYR A 1 184 ? -4.316 -1.183 14.066 1.00 97.00 184 TYR A N 1
ATOM 1482 C CA . TYR A 1 184 ? -5.388 -2.167 14.176 1.00 97.00 184 TYR A CA 1
ATOM 1483 C C . TYR A 1 184 ? -5.773 -2.415 15.644 1.00 97.00 184 TYR A C 1
ATOM 1485 O O . TYR A 1 184 ? -6.944 -2.288 16.005 1.00 97.00 184 TYR A O 1
ATOM 1493 N N . ASP A 1 185 ? -4.791 -2.670 16.508 1.00 94.62 185 ASP A N 1
ATOM 1494 C CA . ASP A 1 185 ? -4.994 -2.910 17.940 1.00 94.62 185 ASP A CA 1
ATOM 1495 C C . ASP A 1 185 ? -5.562 -1.667 18.642 1.00 94.62 185 ASP A C 1
ATOM 1497 O O . ASP A 1 185 ? -6.438 -1.769 19.505 1.00 94.62 185 ASP A O 1
ATOM 1501 N N . LYS A 1 186 ? -5.161 -0.464 18.215 1.00 95.31 186 LYS A N 1
ATOM 1502 C CA . LYS A 1 186 ? -5.763 0.799 18.653 1.00 95.31 186 LYS A CA 1
ATOM 1503 C C . LYS A 1 186 ? -7.250 0.868 18.299 1.00 95.31 186 LYS A C 1
ATOM 1505 O O . LYS A 1 186 ? -8.062 1.152 19.178 1.00 95.31 186 LYS A O 1
ATOM 1510 N N . LEU A 1 187 ? -7.634 0.564 17.057 1.00 96.69 187 LEU A N 1
ATOM 1511 C CA . LEU A 1 187 ? -9.047 0.522 16.668 1.00 96.69 187 LEU A CA 1
ATOM 1512 C C . LEU A 1 187 ? -9.823 -0.493 17.522 1.00 96.69 187 LEU A C 1
ATOM 1514 O O . LEU A 1 187 ? -10.902 -0.169 18.024 1.00 96.69 187 LEU A O 1
ATOM 1518 N N . VAL A 1 188 ? -9.278 -1.693 17.722 1.00 95.38 188 VAL A N 1
ATOM 1519 C CA . VAL A 1 188 ? -9.905 -2.747 18.532 1.00 95.38 188 VAL A CA 1
ATOM 1520 C C . VAL A 1 188 ? -10.052 -2.327 19.998 1.00 95.38 188 VAL A C 1
ATOM 1522 O O . VAL A 1 188 ? -11.137 -2.465 20.562 1.00 95.38 188 VAL A O 1
ATOM 1525 N N . SER A 1 189 ? -9.008 -1.760 20.609 1.00 94.25 189 SER A N 1
ATOM 1526 C CA . SER A 1 189 ? -9.031 -1.301 22.009 1.00 94.25 189 SER A CA 1
ATOM 1527 C C . SER A 1 189 ? -10.038 -0.171 22.252 1.00 94.25 189 SER A C 1
ATOM 1529 O O . SER A 1 189 ? -10.618 -0.070 23.331 1.00 94.25 189 SER A O 1
ATOM 1531 N N . GLU A 1 190 ? -10.339 0.628 21.226 1.00 95.06 190 GLU A N 1
ATOM 1532 C CA . GLU A 1 190 ? -11.417 1.619 21.248 1.00 95.06 190 GLU A CA 1
ATOM 1533 C C . GLU A 1 190 ? -12.822 1.005 21.091 1.00 95.06 190 GLU A C 1
ATOM 1535 O O . GLU A 1 190 ? -13.811 1.741 20.989 1.00 95.06 190 GLU A O 1
ATOM 1540 N N . GLY A 1 191 ? -12.925 -0.325 21.054 1.00 94.62 191 GLY A N 1
ATOM 1541 C CA . GLY A 1 191 ? -14.160 -1.099 21.002 1.00 94.62 191 GLY A CA 1
ATOM 1542 C C . GLY A 1 191 ? -14.673 -1.386 19.594 1.00 94.62 191 GLY A C 1
ATOM 1543 O O . GLY A 1 191 ? -15.807 -1.842 19.460 1.00 94.62 191 GLY A O 1
ATOM 1544 N N . ASN A 1 192 ? -13.898 -1.099 18.541 1.00 95.31 192 ASN A N 1
ATOM 1545 C CA . ASN A 1 192 ? -14.328 -1.386 17.174 1.00 95.31 192 ASN A CA 1
ATOM 1546 C C . ASN A 1 192 ? -14.305 -2.886 16.901 1.00 95.31 192 ASN A C 1
ATOM 1548 O O . ASN A 1 192 ? -13.281 -3.536 17.080 1.00 95.31 192 ASN A O 1
ATOM 1552 N N . THR A 1 193 ? -15.428 -3.422 16.426 1.00 93.06 193 THR A N 1
ATOM 1553 C CA . THR A 1 193 ? -15.595 -4.869 16.208 1.00 93.06 193 THR A CA 1
ATOM 1554 C C . THR A 1 193 ? -15.788 -5.257 14.747 1.00 93.06 193 THR A C 1
ATOM 1556 O O . THR A 1 193 ? -15.842 -6.440 14.425 1.00 93.06 193 THR A O 1
ATOM 1559 N N . ASN A 1 194 ? -15.900 -4.274 13.852 1.00 93.56 194 ASN A N 1
ATOM 1560 C CA . ASN A 1 194 ? -16.192 -4.483 12.439 1.00 93.56 194 ASN A CA 1
ATOM 1561 C C . ASN A 1 194 ? -15.162 -3.753 11.570 1.00 93.56 194 ASN A C 1
ATOM 1563 O O . ASN A 1 194 ? -15.408 -2.657 11.068 1.00 93.56 194 ASN A O 1
ATOM 1567 N N . ILE A 1 195 ? -13.975 -4.345 11.451 1.00 95.94 195 ILE A N 1
ATOM 1568 C CA . ILE A 1 195 ? -12.846 -3.772 10.712 1.00 95.94 195 ILE A CA 1
ATOM 1569 C C . ILE A 1 195 ? -12.556 -4.664 9.508 1.00 95.94 195 ILE A C 1
ATOM 1571 O O . ILE A 1 195 ? -12.274 -5.847 9.665 1.00 95.94 195 ILE A O 1
ATOM 1575 N N . VAL A 1 196 ? -12.620 -4.109 8.305 1.00 95.56 196 VAL A N 1
ATOM 1576 C CA . VAL A 1 196 ? -12.145 -4.745 7.074 1.00 95.56 196 VAL A CA 1
ATOM 1577 C C . VAL A 1 196 ? -10.761 -4.190 6.782 1.00 95.56 196 VAL A C 1
ATOM 1579 O O . VAL A 1 196 ? -10.605 -2.975 6.720 1.00 95.56 196 VAL A O 1
ATOM 1582 N N . VAL A 1 197 ? -9.763 -5.048 6.586 1.00 97.44 197 VAL A N 1
ATOM 1583 C CA . VAL A 1 197 ? -8.415 -4.602 6.203 1.00 97.44 197 VAL A CA 1
ATOM 1584 C C . VAL A 1 197 ? -8.231 -4.826 4.710 1.00 97.44 197 VAL A C 1
ATOM 1586 O O . VAL A 1 197 ? -8.499 -5.911 4.192 1.00 97.44 197 VAL A O 1
ATOM 1589 N N . MET A 1 198 ? -7.805 -3.786 4.010 1.00 96.56 198 MET A N 1
ATOM 1590 C CA . MET A 1 198 ? -7.592 -3.780 2.570 1.00 96.56 198 MET A CA 1
ATOM 1591 C C . MET A 1 198 ? -6.218 -3.196 2.272 1.00 96.56 198 MET A C 1
ATOM 1593 O O . MET A 1 198 ? -5.823 -2.207 2.880 1.00 96.56 198 MET A O 1
ATOM 1597 N N . GLY A 1 199 ? -5.523 -3.737 1.280 1.00 97.69 199 GLY A N 1
ATOM 1598 C CA . GLY A 1 199 ? -4.285 -3.127 0.818 1.00 97.69 199 GLY A CA 1
ATOM 1599 C C . GLY A 1 199 ? -3.797 -3.700 -0.495 1.00 97.69 199 GLY A C 1
ATOM 1600 O O . GLY A 1 199 ? -4.115 -4.838 -0.837 1.00 97.69 199 GLY A O 1
ATOM 1601 N N . ASP A 1 200 ? -3.035 -2.906 -1.241 1.00 96.44 200 ASP A N 1
ATOM 1602 C CA . ASP A 1 200 ? -2.516 -3.275 -2.557 1.00 96.44 200 ASP A CA 1
ATOM 1603 C C . ASP A 1 200 ? -1.006 -3.528 -2.541 1.00 96.44 200 ASP A C 1
ATOM 1605 O O . ASP A 1 200 ? -0.261 -2.866 -1.822 1.00 96.44 200 ASP A O 1
ATOM 1609 N N . SER A 1 201 ? -0.525 -4.487 -3.336 1.00 95.12 201 SER A N 1
ATOM 1610 C CA . SER A 1 201 ? 0.907 -4.765 -3.503 1.00 95.12 201 SER A CA 1
ATOM 1611 C C . SER A 1 201 ? 1.622 -4.981 -2.153 1.00 95.12 201 SER A C 1
ATOM 1613 O O . SER A 1 201 ? 1.299 -5.921 -1.422 1.00 95.12 201 SER A O 1
ATOM 1615 N N . ALA A 1 202 ? 2.576 -4.118 -1.791 1.00 96.19 202 ALA A N 1
ATOM 1616 C CA . ALA A 1 202 ? 3.238 -4.110 -0.485 1.00 96.19 202 ALA A CA 1
ATOM 1617 C C . ALA A 1 202 ? 2.259 -3.913 0.694 1.00 96.19 202 ALA A C 1
ATOM 1619 O O . ALA A 1 202 ? 2.389 -4.570 1.724 1.00 96.19 202 ALA A O 1
ATOM 1620 N N . GLY A 1 203 ? 1.226 -3.086 0.537 1.00 97.62 203 GLY A N 1
ATOM 1621 C CA . GLY A 1 203 ? 0.159 -2.938 1.527 1.00 97.62 203 GLY A CA 1
ATOM 1622 C C . GLY A 1 203 ? -0.731 -4.177 1.630 1.00 97.62 203 GLY A C 1
ATOM 1623 O O . GLY A 1 203 ? -1.244 -4.488 2.704 1.00 97.62 203 GLY A O 1
ATOM 1624 N N . GLY A 1 204 ? -0.850 -4.952 0.548 1.00 95.56 204 GLY A N 1
ATOM 1625 C CA . GLY A 1 204 ? -1.481 -6.275 0.558 1.00 95.56 204 GLY A CA 1
ATOM 1626 C C . GLY A 1 204 ? -0.695 -7.298 1.389 1.00 95.56 204 GLY A C 1
ATOM 1627 O O . GLY A 1 204 ? -1.293 -8.112 2.089 1.00 95.56 204 GLY A O 1
ATOM 1628 N N . ASN A 1 205 ? 0.640 -7.214 1.387 1.00 95.00 205 ASN A N 1
ATOM 1629 C CA . ASN A 1 205 ? 1.489 -7.999 2.290 1.00 95.00 205 ASN A CA 1
ATOM 1630 C C . ASN A 1 205 ? 1.237 -7.616 3.763 1.00 95.00 205 ASN A C 1
ATOM 1632 O O . ASN A 1 205 ? 0.967 -8.490 4.585 1.00 95.00 205 ASN A O 1
ATOM 1636 N N . LEU A 1 206 ? 1.215 -6.320 4.095 1.00 96.69 206 LEU A N 1
ATOM 1637 C CA . LEU A 1 206 ? 0.891 -5.847 5.454 1.00 96.69 206 LEU A CA 1
ATOM 1638 C C . LEU A 1 206 ? -0.536 -6.225 5.885 1.00 96.69 206 LEU A C 1
ATOM 1640 O O . LEU A 1 206 ? -0.764 -6.598 7.032 1.00 96.69 206 LEU A O 1
ATOM 1644 N N . THR A 1 207 ? -1.484 -6.201 4.947 1.00 95.62 207 THR A N 1
ATOM 1645 C CA . THR A 1 207 ? -2.871 -6.643 5.156 1.00 95.62 207 THR A CA 1
ATOM 1646 C C . THR A 1 207 ? -2.938 -8.108 5.588 1.00 95.62 207 THR A C 1
ATOM 1648 O O . THR A 1 207 ? -3.653 -8.443 6.530 1.00 95.62 207 THR A O 1
ATOM 1651 N N . LEU A 1 208 ? -2.187 -8.993 4.927 1.00 91.44 208 LEU A N 1
ATOM 1652 C CA . LEU A 1 208 ? -2.121 -10.410 5.295 1.00 91.44 208 LEU A CA 1
ATOM 1653 C C . LEU A 1 208 ? -1.378 -10.631 6.618 1.00 91.44 208 LEU A C 1
ATOM 1655 O O . LEU A 1 208 ? -1.755 -11.499 7.404 1.00 91.44 208 LEU A O 1
ATOM 1659 N N . ASN A 1 209 ? -0.370 -9.809 6.899 1.00 91.56 209 ASN A N 1
ATOM 1660 C CA . ASN A 1 209 ? 0.385 -9.853 8.146 1.00 91.56 209 ASN A CA 1
ATOM 1661 C C . ASN A 1 209 ? -0.454 -9.567 9.402 1.00 91.56 209 ASN A C 1
ATOM 1663 O O . ASN A 1 209 ? -0.100 -10.060 10.470 1.00 91.56 209 ASN A O 1
ATOM 1667 N N . ILE A 1 210 ? -1.590 -8.871 9.289 1.00 92.31 210 ILE A N 1
ATOM 1668 C CA . ILE A 1 210 ? -2.548 -8.728 10.400 1.00 92.31 210 ILE A CA 1
ATOM 1669 C C . ILE A 1 210 ? -3.047 -10.098 10.871 1.00 92.31 210 ILE A C 1
ATOM 1671 O O . ILE A 1 210 ? -3.151 -10.346 12.069 1.00 92.31 210 ILE A O 1
ATOM 1675 N N . LEU A 1 211 ? -3.312 -11.030 9.949 1.00 87.06 211 LEU A N 1
ATOM 1676 C CA . LEU A 1 211 ? -3.731 -12.384 10.320 1.00 87.06 211 LEU A CA 1
ATOM 1677 C C . LEU A 1 211 ? -2.611 -13.132 11.046 1.00 87.06 211 LEU A C 1
ATOM 1679 O O . LEU A 1 211 ? -2.873 -13.814 12.035 1.00 87.06 211 LEU A O 1
ATOM 1683 N N . HIS A 1 212 ? -1.370 -12.970 10.581 1.00 84.19 212 HIS A N 1
ATOM 1684 C CA . HIS A 1 212 ? -0.201 -13.546 11.237 1.00 84.19 212 HIS A CA 1
ATOM 1685 C C . HIS A 1 212 ? -0.029 -12.990 12.660 1.00 84.19 212 HIS A C 1
ATOM 1687 O O . HIS A 1 212 ? 0.097 -13.775 13.601 1.00 84.19 212 HIS A O 1
ATOM 1693 N N . HIS A 1 213 ? -0.099 -11.663 12.831 1.00 88.38 213 HIS A N 1
ATOM 1694 C CA . HIS A 1 213 ? -0.048 -10.978 14.131 1.00 88.38 213 HIS A CA 1
ATOM 1695 C C . HIS A 1 213 ? -1.053 -11.565 15.122 1.00 88.38 213 HIS A C 1
ATOM 1697 O O . HIS A 1 213 ? -0.668 -12.038 16.190 1.00 88.38 213 HIS A O 1
ATOM 1703 N N . LEU A 1 214 ? -2.323 -11.647 14.716 1.00 86.12 214 LEU A N 1
ATOM 1704 C CA . LEU A 1 214 ? -3.401 -12.170 15.556 1.00 86.12 214 LEU A CA 1
ATOM 1705 C C . LEU A 1 214 ? -3.274 -13.673 15.845 1.00 86.12 214 LEU A C 1
ATOM 1707 O O . LEU A 1 214 ? -3.725 -14.132 16.890 1.00 86.12 214 LEU A O 1
ATOM 1711 N N . SER A 1 215 ? -2.670 -14.449 14.937 1.00 78.50 215 SER A N 1
ATOM 1712 C CA . SER A 1 215 ? -2.461 -15.892 15.131 1.00 78.50 215 SER A CA 1
ATOM 1713 C C . SER A 1 215 ? -1.319 -16.223 16.099 1.00 78.50 215 SER A C 1
ATOM 1715 O O . SER A 1 215 ? -1.362 -17.249 16.777 1.00 78.50 215 SER A O 1
ATOM 1717 N N . CYS A 1 216 ? -0.300 -15.362 16.165 1.00 76.19 216 CYS A N 1
ATOM 1718 C CA . CYS A 1 216 ? 0.891 -15.567 16.989 1.00 76.19 216 CYS A CA 1
ATOM 1719 C C . CYS A 1 216 ? 0.699 -15.124 18.442 1.00 76.19 216 CYS A C 1
ATOM 1721 O O . CYS A 1 216 ? 1.424 -15.586 19.329 1.00 76.19 216 CYS A O 1
ATOM 1723 N N . ASP A 1 217 ? -0.270 -14.251 18.707 1.00 67.12 217 ASP A N 1
ATOM 1724 C CA . ASP A 1 217 ? -0.585 -13.832 20.061 1.00 67.12 217 ASP A CA 1
ATOM 1725 C C . ASP A 1 217 ? -1.317 -14.959 20.816 1.00 67.12 217 ASP A C 1
ATOM 1727 O O . ASP A 1 217 ? -2.509 -15.218 20.664 1.00 67.12 217 ASP A O 1
ATOM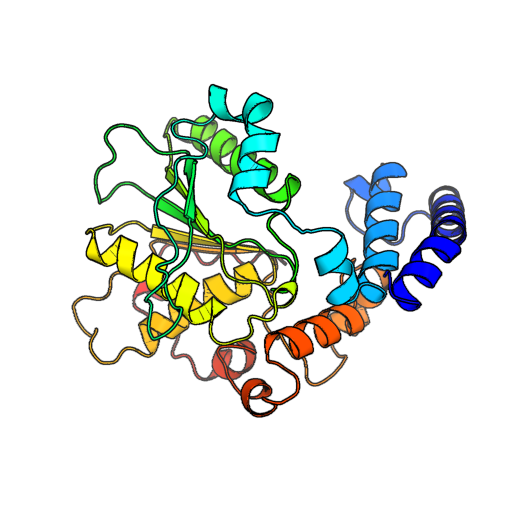 1731 N N . LYS A 1 218 ? -0.561 -15.677 21.653 1.00 51.84 218 LYS A N 1
ATOM 1732 C CA . LYS A 1 218 ? -1.061 -16.789 22.478 1.00 51.84 218 LYS A CA 1
ATOM 1733 C C . LYS A 1 218 ? -1.891 -16.327 23.682 1.00 51.84 218 LYS A C 1
ATOM 1735 O O . LYS A 1 218 ? -2.485 -17.173 24.349 1.00 51.84 218 LYS A O 1
ATOM 1740 N N . SER A 1 219 ? -1.943 -15.024 23.982 1.00 50.09 219 SER A N 1
ATOM 1741 C CA . SER A 1 219 ? -2.734 -14.471 25.096 1.00 50.09 219 SER A CA 1
ATOM 1742 C C . SER A 1 219 ? -4.230 -14.338 24.772 1.00 50.09 219 SER A C 1
ATOM 1744 O O . SER A 1 219 ? -5.051 -14.066 25.647 1.00 50.09 219 SER A O 1
ATOM 1746 N N . LEU A 1 220 ? -4.598 -14.592 23.517 1.00 53.88 220 LEU A N 1
ATOM 1747 C CA . LEU A 1 220 ? -5.826 -14.120 22.892 1.00 53.88 220 LEU A CA 1
ATOM 1748 C C . LEU A 1 220 ? -6.953 -15.162 22.748 1.00 53.88 220 LEU A C 1
ATOM 1750 O O . LEU A 1 220 ? -7.957 -14.902 22.088 1.00 53.88 220 LEU A O 1
ATOM 1754 N N . SER A 1 221 ? -6.860 -16.330 23.385 1.00 52.41 221 SER A N 1
ATOM 1755 C CA . SER A 1 221 ? -7.721 -17.485 23.062 1.00 52.41 221 SER A CA 1
ATOM 1756 C C . SER A 1 221 ? -9.229 -17.340 23.356 1.00 52.41 221 SER A C 1
ATOM 1758 O O . SER A 1 221 ? -9.987 -18.259 23.052 1.00 52.41 221 SER A O 1
ATOM 1760 N N . THR A 1 222 ? -9.710 -16.197 23.871 1.00 55.88 222 THR A N 1
ATOM 1761 C CA . THR A 1 222 ? -11.160 -15.911 23.991 1.00 55.88 222 THR A CA 1
ATOM 1762 C C . THR A 1 222 ? -11.603 -14.475 23.655 1.00 55.88 222 THR A C 1
ATOM 1764 O O . THR A 1 222 ? -12.808 -14.246 23.565 1.00 55.88 222 THR A O 1
ATOM 1767 N N . SER A 1 223 ? -10.691 -13.517 23.420 1.00 68.62 223 SER A N 1
ATOM 1768 C CA . SER A 1 223 ? -11.026 -12.085 23.253 1.00 68.62 223 SER A CA 1
ATOM 1769 C C . SER A 1 223 ? -10.488 -11.417 21.978 1.00 68.62 223 SER A C 1
ATOM 1771 O O . SER A 1 223 ? -10.617 -10.200 21.845 1.00 68.62 223 SER A O 1
ATOM 1773 N N . THR A 1 224 ? -9.897 -12.160 21.034 1.00 78.69 224 THR A N 1
ATOM 1774 C CA . THR A 1 224 ? -9.439 -11.586 19.754 1.00 78.69 224 THR A CA 1
ATOM 1775 C C . THR A 1 224 ? -10.594 -11.011 18.951 1.00 78.69 224 THR A C 1
ATOM 1777 O O . THR A 1 224 ? -11.533 -11.727 18.591 1.00 78.69 224 THR A O 1
ATOM 1780 N N . VAL A 1 225 ? -10.475 -9.747 18.555 1.00 87.19 225 VAL A N 1
ATOM 1781 C CA . VAL A 1 225 ? -11.309 -9.182 17.495 1.00 87.19 225 VAL A CA 1
ATOM 1782 C C . VAL A 1 225 ? -10.599 -9.410 16.166 1.00 87.19 225 VAL A C 1
ATOM 1784 O O . VAL A 1 225 ? -9.629 -8.730 15.835 1.00 87.19 225 VAL A O 1
ATOM 1787 N N . TRP A 1 226 ? -11.076 -10.396 15.412 1.00 89.69 226 TRP A N 1
ATOM 1788 C CA . TRP A 1 226 ? -10.597 -10.664 14.058 1.00 89.69 226 TRP A CA 1
ATOM 1789 C C . TRP A 1 226 ? -11.181 -9.658 13.056 1.00 89.69 226 TRP A C 1
ATOM 1791 O O . TRP A 1 226 ? -12.311 -9.198 13.252 1.00 89.69 226 TRP A O 1
ATOM 1801 N N . PRO A 1 227 ? -10.474 -9.365 11.949 1.00 92.31 227 PRO A N 1
ATOM 1802 C CA . PRO A 1 227 ? -11.022 -8.550 10.880 1.00 92.31 227 PRO A CA 1
ATOM 1803 C C . PRO A 1 227 ? -12.305 -9.177 10.328 1.00 92.31 227 PRO A C 1
ATOM 1805 O O . PRO A 1 227 ? -12.374 -10.385 10.094 1.00 92.31 227 PRO A O 1
ATOM 1808 N N . ALA A 1 228 ? -13.313 -8.350 10.064 1.00 90.75 228 ALA A N 1
ATOM 1809 C CA . ALA A 1 228 ? -14.561 -8.761 9.427 1.00 90.75 228 ALA A CA 1
ATOM 1810 C C . ALA A 1 228 ? -14.351 -9.214 7.967 1.00 90.75 228 ALA A C 1
ATOM 1812 O O . ALA A 1 228 ? -15.161 -9.971 7.426 1.00 90.75 228 ALA A O 1
ATOM 1813 N N . GLY A 1 229 ? -13.262 -8.763 7.338 1.00 89.88 229 GLY A N 1
ATOM 1814 C CA . GLY A 1 229 ? -12.826 -9.173 6.008 1.00 89.88 229 GLY A CA 1
ATOM 1815 C C . GLY A 1 229 ? -11.391 -8.734 5.722 1.00 89.88 229 GLY A C 1
ATOM 1816 O O . GLY A 1 229 ? -10.906 -7.765 6.307 1.00 89.88 229 GLY A O 1
ATOM 1817 N N . ILE A 1 230 ? -10.730 -9.454 4.816 1.00 90.12 230 ILE A N 1
ATOM 1818 C CA . ILE A 1 230 ? -9.361 -9.187 4.364 1.00 90.12 230 ILE A CA 1
ATOM 1819 C C . ILE A 1 230 ? -9.358 -9.108 2.832 1.00 90.12 230 ILE A C 1
ATOM 1821 O O . ILE A 1 230 ? -9.814 -10.035 2.157 1.00 90.12 230 ILE A O 1
ATOM 1825 N N . ILE A 1 231 ? -8.874 -7.989 2.285 1.00 93.31 231 ILE A N 1
ATOM 1826 C CA . ILE A 1 231 ? -8.878 -7.701 0.842 1.00 93.31 231 ILE A CA 1
ATOM 1827 C C . ILE A 1 231 ? -7.463 -7.315 0.369 1.00 93.31 231 ILE A C 1
ATOM 1829 O O . ILE A 1 231 ? -7.146 -6.129 0.248 1.00 93.31 231 ILE A O 1
ATOM 1833 N N . PRO A 1 232 ? -6.588 -8.304 0.122 1.00 91.19 232 PRO A N 1
ATOM 1834 C CA . PRO A 1 232 ? -5.282 -8.093 -0.490 1.00 91.19 232 PRO A CA 1
ATOM 1835 C C . PRO A 1 232 ? -5.394 -7.989 -2.022 1.00 91.19 232 PRO A C 1
ATOM 1837 O O . PRO A 1 232 ? -5.773 -8.934 -2.713 1.00 91.19 232 PRO A O 1
ATOM 1840 N N . ILE A 1 233 ? -5.026 -6.839 -2.580 1.00 93.62 233 ILE A N 1
ATOM 1841 C CA . ILE A 1 233 ? -5.050 -6.569 -4.023 1.00 93.62 233 ILE A CA 1
ATOM 1842 C C . ILE A 1 233 ? -3.641 -6.783 -4.583 1.00 93.62 233 ILE A C 1
ATOM 1844 O O . ILE A 1 233 ? -2.729 -6.027 -4.255 1.00 93.62 233 ILE A O 1
ATOM 1848 N N . SER A 1 234 ? -3.449 -7.811 -5.409 1.00 92.19 234 SER A N 1
ATOM 1849 C CA . SER A 1 234 ? -2.150 -8.215 -5.972 1.00 92.19 234 SER A CA 1
ATOM 1850 C C . SER A 1 234 ? -1.024 -8.204 -4.921 1.00 92.19 234 SER A C 1
ATOM 1852 O O . SER A 1 234 ? -0.035 -7.486 -5.094 1.00 92.19 234 SER A O 1
ATOM 1854 N N . PRO A 1 235 ? -1.186 -8.913 -3.781 1.00 92.75 235 PRO A N 1
ATOM 1855 C CA . PRO A 1 235 ? -0.276 -8.800 -2.645 1.00 92.75 235 PRO A CA 1
ATOM 1856 C C . PRO A 1 235 ? 1.144 -9.251 -2.994 1.00 92.75 235 PRO A C 1
ATOM 1858 O O . PRO A 1 235 ? 1.355 -10.271 -3.651 1.00 92.75 235 PRO A O 1
ATOM 1861 N N . MET A 1 236 ? 2.140 -8.532 -2.475 1.00 91.81 236 MET A N 1
ATOM 1862 C CA . MET A 1 236 ? 3.547 -8.923 -2.578 1.00 91.81 236 MET A CA 1
ATOM 1863 C C . MET A 1 236 ? 3.851 -10.056 -1.583 1.00 91.81 236 MET A C 1
ATOM 1865 O O . MET A 1 236 ? 4.376 -9.821 -0.500 1.00 91.81 236 MET A O 1
ATOM 1869 N N . MET A 1 237 ? 3.472 -11.289 -1.929 1.00 87.25 237 MET A N 1
ATOM 1870 C CA . MET A 1 237 ? 3.571 -12.460 -1.038 1.00 87.25 237 MET A CA 1
ATOM 1871 C C . MET A 1 237 ? 5.011 -12.791 -0.633 1.00 87.25 237 MET A C 1
ATOM 1873 O O . MET A 1 237 ? 5.267 -13.107 0.525 1.00 87.25 237 MET A O 1
ATOM 1877 N N . ASN A 1 238 ? 5.936 -12.695 -1.589 1.00 87.44 238 ASN A N 1
ATOM 1878 C CA . ASN A 1 238 ? 7.367 -12.897 -1.387 1.00 87.44 238 ASN A CA 1
ATOM 1879 C C . ASN A 1 238 ? 8.078 -11.581 -1.653 1.00 87.44 238 ASN A C 1
ATOM 1881 O O . ASN A 1 238 ? 8.292 -11.209 -2.809 1.00 87.44 238 ASN A O 1
ATOM 1885 N N . VAL A 1 239 ? 8.391 -10.864 -0.578 1.00 87.81 239 VAL A N 1
ATOM 1886 C CA . VAL A 1 239 ? 9.071 -9.575 -0.657 1.00 87.81 239 VAL A CA 1
ATOM 1887 C C . VAL A 1 239 ? 10.509 -9.750 -1.145 1.00 87.81 239 VAL A C 1
ATOM 1889 O O . VAL A 1 239 ? 10.964 -8.960 -1.966 1.00 87.81 239 VAL A O 1
ATOM 1892 N N . CYS A 1 240 ? 11.182 -10.826 -0.735 1.00 84.69 240 CYS A N 1
ATOM 1893 C CA . CYS A 1 240 ? 12.527 -11.187 -1.179 1.00 84.69 240 CYS A CA 1
ATOM 1894 C C . CYS A 1 240 ? 12.491 -12.566 -1.855 1.00 84.69 240 CYS A C 1
ATOM 1896 O O . CYS A 1 240 ? 12.750 -13.570 -1.186 1.00 84.69 240 CYS A O 1
ATOM 1898 N N . PRO A 1 241 ? 12.123 -12.655 -3.149 1.00 78.88 241 PRO A N 1
ATOM 1899 C CA . PRO A 1 241 ? 12.082 -13.936 -3.844 1.00 78.88 241 PRO A CA 1
ATOM 1900 C C . PRO A 1 241 ? 13.491 -14.535 -3.949 1.00 78.88 241 PRO A C 1
ATOM 1902 O O . PRO A 1 241 ? 14.430 -13.858 -4.357 1.00 78.88 241 PRO A O 1
ATOM 1905 N N . SER A 1 242 ? 13.635 -15.816 -3.606 1.00 74.25 242 SER A N 1
ATOM 1906 C CA . SER A 1 242 ? 14.919 -16.527 -3.675 1.00 74.25 242 SER A CA 1
ATOM 1907 C C . SER A 1 242 ? 15.358 -16.832 -5.109 1.00 74.25 242 SER A C 1
ATOM 1909 O O . SER A 1 242 ? 16.554 -16.921 -5.382 1.00 74.25 242 SER A O 1
ATOM 1911 N N . GLU A 1 243 ? 14.404 -16.983 -6.033 1.00 82.50 243 GLU A N 1
ATOM 1912 C CA . GLU A 1 243 ? 14.672 -17.331 -7.426 1.00 82.50 243 GLU A CA 1
ATOM 1913 C C . GLU A 1 243 ? 13.722 -16.632 -8.406 1.00 82.50 243 GLU A C 1
ATOM 1915 O O . GLU A 1 243 ? 12.536 -16.410 -8.141 1.00 82.50 243 GLU A O 1
ATOM 1920 N N . ARG A 1 244 ? 14.230 -16.359 -9.613 1.00 89.62 244 ARG A N 1
ATOM 1921 C CA . ARG A 1 244 ? 13.429 -15.869 -10.739 1.00 89.62 244 ARG A CA 1
ATOM 1922 C C . ARG A 1 244 ? 12.726 -17.034 -11.433 1.00 89.62 244 ARG A C 1
ATOM 1924 O O . ARG A 1 244 ? 13.234 -17.564 -12.417 1.00 89.62 244 ARG A O 1
ATOM 1931 N N . THR A 1 245 ? 11.549 -17.413 -10.944 1.00 89.81 245 THR A N 1
ATOM 1932 C CA . THR A 1 245 ? 10.767 -18.548 -11.467 1.00 89.81 245 THR A CA 1
ATOM 1933 C C . THR A 1 245 ? 9.282 -18.203 -11.657 1.00 89.81 245 THR A C 1
ATOM 1935 O O . THR A 1 245 ? 8.834 -17.095 -11.359 1.00 89.81 245 THR A O 1
ATOM 1938 N N . GLY A 1 246 ? 8.503 -19.133 -12.225 1.00 89.50 246 GLY A N 1
ATOM 1939 C CA . GLY A 1 246 ? 7.040 -19.036 -12.291 1.00 89.50 246 GLY A CA 1
ATOM 1940 C C . GLY A 1 246 ? 6.513 -17.817 -13.060 1.00 89.50 246 GLY A C 1
ATOM 1941 O O . GLY A 1 246 ? 6.821 -17.620 -14.245 1.00 89.50 246 GLY A O 1
ATOM 1942 N N . SER A 1 247 ? 5.694 -17.002 -12.387 1.00 88.94 247 SER A N 1
ATOM 1943 C CA . SER A 1 247 ? 5.084 -15.787 -12.946 1.00 88.94 247 SER A CA 1
ATOM 1944 C C . SER A 1 247 ? 6.128 -14.741 -13.349 1.00 88.94 247 SER A C 1
ATOM 1946 O O . SER A 1 247 ? 5.948 -14.089 -14.376 1.00 88.94 247 SER A O 1
ATOM 1948 N N . TYR A 1 248 ? 7.270 -14.658 -12.653 1.00 89.06 248 TYR A N 1
ATOM 1949 C CA . TYR A 1 248 ? 8.366 -13.743 -13.003 1.00 89.06 248 TYR A CA 1
ATOM 1950 C C . TYR A 1 248 ? 9.049 -14.061 -14.338 1.00 89.06 248 TYR A C 1
ATOM 1952 O O . TYR A 1 248 ? 9.733 -13.197 -14.895 1.00 89.06 248 TYR A O 1
ATOM 1960 N N . ILE A 1 249 ? 8.895 -15.284 -14.855 1.00 92.00 249 ILE A N 1
ATOM 1961 C CA . ILE A 1 249 ? 9.318 -15.647 -16.215 1.00 92.00 249 ILE A CA 1
ATOM 1962 C C . ILE A 1 249 ? 8.135 -15.515 -17.170 1.00 92.00 249 ILE A C 1
ATOM 1964 O O . ILE A 1 249 ? 8.233 -14.830 -18.184 1.00 92.00 249 ILE A O 1
ATOM 1968 N N . THR A 1 250 ? 7.008 -16.142 -16.826 1.00 91.69 250 THR A N 1
ATOM 1969 C CA . THR A 1 250 ? 5.824 -16.234 -17.697 1.00 91.69 250 THR A CA 1
ATOM 1970 C C . THR A 1 250 ? 5.279 -14.861 -18.087 1.00 91.69 250 THR A C 1
ATOM 1972 O O . THR A 1 250 ? 4.851 -14.665 -19.226 1.00 91.69 250 THR A O 1
ATOM 1975 N N . TYR A 1 251 ? 5.312 -13.905 -17.152 1.00 89.25 251 TYR A N 1
ATOM 1976 C CA . TYR A 1 251 ? 4.731 -12.578 -17.323 1.00 89.25 251 TYR A CA 1
ATOM 1977 C C . TYR A 1 251 ? 5.759 -11.445 -17.460 1.00 89.25 251 TYR A C 1
ATOM 1979 O O . TYR A 1 251 ? 5.365 -10.282 -17.508 1.00 89.25 251 TYR A O 1
ATOM 1987 N N . ALA A 1 252 ? 7.052 -11.760 -17.607 1.00 87.75 252 ALA A N 1
ATOM 1988 C CA . ALA A 1 252 ? 8.142 -10.774 -17.607 1.00 87.75 252 ALA A CA 1
ATOM 1989 C C . ALA A 1 252 ? 7.963 -9.625 -18.621 1.00 87.75 252 ALA A C 1
ATOM 1991 O O . ALA A 1 252 ? 8.310 -8.482 -18.327 1.00 87.75 252 ALA A O 1
ATOM 1992 N N . ASP A 1 253 ? 7.412 -9.922 -19.801 1.00 84.50 253 ASP A N 1
ATOM 1993 C CA . ASP A 1 253 ? 7.199 -8.933 -20.867 1.00 84.50 253 ASP A CA 1
ATOM 1994 C C . ASP A 1 253 ? 5.893 -8.135 -20.709 1.00 84.50 253 ASP A C 1
ATOM 1996 O O . ASP A 1 253 ? 5.716 -7.089 -21.340 1.00 84.50 253 ASP A O 1
ATOM 2000 N N . TYR A 1 254 ? 4.981 -8.616 -19.864 1.00 84.00 254 TYR A N 1
ATOM 2001 C CA . TYR A 1 254 ? 3.632 -8.081 -19.683 1.00 84.00 254 TYR A CA 1
ATOM 2002 C C . TYR A 1 254 ? 3.519 -7.213 -18.432 1.00 84.00 254 TYR A C 1
ATOM 2004 O O . TYR A 1 254 ? 2.805 -6.211 -18.448 1.00 84.00 254 TYR A O 1
ATOM 2012 N N . ASP A 1 255 ? 4.197 -7.616 -17.360 1.00 87.12 255 ASP A N 1
ATOM 2013 C CA . ASP A 1 255 ? 4.098 -6.979 -16.056 1.00 87.12 255 ASP A CA 1
ATOM 2014 C C . ASP A 1 255 ? 4.856 -5.643 -16.028 1.00 87.12 255 ASP A C 1
ATOM 2016 O O . ASP A 1 255 ? 5.909 -5.470 -16.655 1.00 87.12 255 ASP A O 1
ATOM 2020 N N . VAL A 1 256 ? 4.300 -4.676 -15.303 1.00 86.56 256 VAL A N 1
ATOM 2021 C CA . VAL A 1 256 ? 4.930 -3.379 -15.039 1.00 86.56 256 VAL A CA 1
ATOM 2022 C C . VAL A 1 256 ? 5.927 -3.451 -13.875 1.00 86.56 256 VAL A C 1
ATOM 2024 O O . VAL A 1 256 ? 6.798 -2.580 -13.770 1.00 86.56 256 VAL A O 1
ATOM 2027 N N . PHE A 1 257 ? 5.850 -4.499 -13.049 1.00 86.50 257 PHE A N 1
ATOM 2028 C CA . PHE A 1 257 ? 6.819 -4.834 -12.011 1.00 86.50 257 PHE A CA 1
ATOM 2029 C C . PHE A 1 257 ? 7.664 -6.038 -12.435 1.00 86.50 257 PHE A C 1
ATOM 2031 O O . PHE A 1 257 ? 7.208 -7.174 -12.493 1.00 86.50 257 PHE A O 1
ATOM 2038 N N . SER A 1 258 ? 8.937 -5.787 -12.736 1.00 88.50 258 SER A N 1
ATOM 2039 C CA . SER A 1 258 ? 9.890 -6.852 -13.047 1.00 88.50 258 SER A CA 1
ATOM 2040 C C . SER A 1 258 ? 10.406 -7.536 -11.781 1.00 88.50 258 SER A C 1
ATOM 2042 O O . SER A 1 258 ? 10.468 -6.909 -10.724 1.00 88.50 258 SER A O 1
ATOM 2044 N N . TYR A 1 259 ? 10.917 -8.762 -11.929 1.00 90.12 259 TYR A N 1
ATOM 2045 C CA . TYR A 1 259 ? 11.684 -9.449 -10.881 1.00 90.12 259 TYR A CA 1
ATOM 2046 C C . TYR A 1 259 ? 12.739 -8.529 -10.249 1.00 90.12 259 TYR A C 1
ATOM 2048 O O . TYR A 1 259 ? 12.712 -8.308 -9.049 1.00 90.12 259 TYR A O 1
ATOM 2056 N N . ASP A 1 260 ? 13.579 -7.882 -11.067 1.00 89.12 260 ASP A N 1
ATOM 2057 C CA . ASP A 1 260 ? 14.647 -6.991 -10.583 1.00 89.12 260 ASP A CA 1
ATOM 2058 C C . ASP A 1 260 ? 14.125 -5.797 -9.760 1.00 89.12 260 ASP A C 1
ATOM 2060 O O . ASP A 1 260 ? 14.845 -5.236 -8.940 1.00 89.12 260 ASP A O 1
ATOM 2064 N N . CYS A 1 261 ? 12.881 -5.370 -10.006 1.00 89.50 261 CYS A N 1
ATOM 2065 C CA . CYS A 1 261 ? 12.246 -4.285 -9.261 1.00 89.50 261 CYS A CA 1
ATOM 2066 C C . CYS A 1 261 ? 11.820 -4.793 -7.879 1.00 89.50 261 CYS A C 1
ATOM 2068 O O . CYS A 1 261 ? 12.165 -4.185 -6.868 1.00 89.50 261 CYS A O 1
ATOM 2070 N N . VAL A 1 262 ? 11.117 -5.928 -7.853 1.00 90.06 262 VAL A N 1
ATOM 2071 C CA . VAL A 1 262 ? 10.678 -6.606 -6.626 1.00 90.06 262 VAL A CA 1
ATOM 2072 C C . VAL A 1 262 ? 11.880 -6.961 -5.754 1.00 90.06 262 VAL A C 1
ATOM 2074 O O . VAL A 1 262 ? 11.916 -6.554 -4.601 1.00 90.06 262 VAL A O 1
ATOM 2077 N N . ASP A 1 263 ? 12.882 -7.637 -6.316 1.00 90.00 263 ASP A N 1
ATOM 2078 C CA . ASP A 1 263 ? 14.105 -8.050 -5.622 1.00 90.00 263 ASP A CA 1
ATOM 2079 C C . ASP A 1 263 ? 14.856 -6.855 -5.015 1.00 90.00 263 ASP A C 1
ATOM 2081 O O . ASP A 1 263 ? 15.192 -6.848 -3.825 1.00 90.00 263 ASP A O 1
ATOM 2085 N N . TYR A 1 264 ? 15.040 -5.786 -5.802 1.00 91.56 264 TYR A N 1
ATOM 2086 C CA . TYR A 1 264 ? 15.679 -4.568 -5.315 1.00 91.56 264 TYR A CA 1
ATOM 2087 C C . TYR A 1 264 ? 14.912 -3.967 -4.134 1.00 91.56 264 TYR A C 1
ATOM 2089 O O . TYR A 1 264 ? 15.497 -3.781 -3.067 1.00 91.56 264 TYR A O 1
ATOM 2097 N N . PHE A 1 265 ? 13.621 -3.655 -4.297 1.00 92.38 265 PHE A N 1
ATOM 2098 C CA . PHE A 1 265 ? 12.855 -2.999 -3.235 1.00 92.38 265 PHE A CA 1
ATOM 2099 C C . PHE A 1 265 ? 12.629 -3.900 -2.023 1.00 92.38 265 PHE A C 1
ATOM 2101 O O . PHE A 1 265 ? 12.647 -3.397 -0.904 1.00 92.38 265 PHE A O 1
ATOM 2108 N N . GLY A 1 266 ? 12.501 -5.210 -2.218 1.00 91.88 266 GLY A N 1
ATOM 2109 C CA . GLY A 1 266 ? 12.438 -6.174 -1.130 1.00 91.88 266 GLY A CA 1
ATOM 2110 C C . GLY A 1 266 ? 13.705 -6.182 -0.288 1.00 91.88 266 GLY 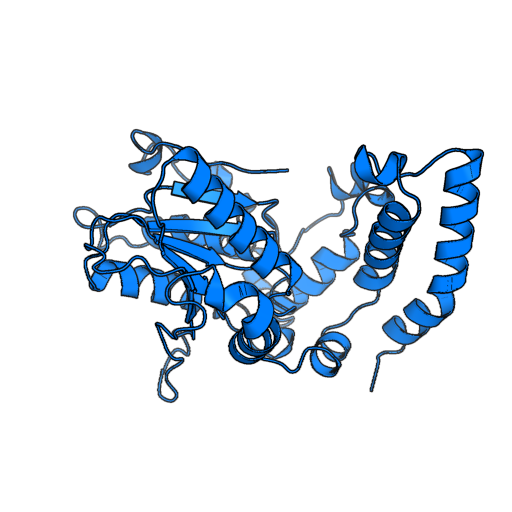A C 1
ATOM 2111 O O . GLY A 1 266 ? 13.644 -6.040 0.930 1.00 91.88 266 GLY A O 1
ATOM 2112 N N . THR A 1 267 ? 14.870 -6.224 -0.938 1.00 90.44 267 THR A N 1
ATOM 2113 C CA . THR A 1 267 ? 16.170 -6.126 -0.252 1.00 90.44 267 THR A CA 1
ATOM 2114 C C . THR A 1 267 ? 16.315 -4.804 0.501 1.00 90.44 267 THR A C 1
ATOM 2116 O O . THR A 1 267 ? 16.902 -4.744 1.581 1.00 90.44 267 THR A O 1
ATOM 2119 N N . GLN A 1 268 ? 15.786 -3.717 -0.066 1.00 91.38 268 GLN A N 1
ATOM 2120 C CA . GLN A 1 268 ? 15.761 -2.435 0.628 1.00 91.38 268 GLN A CA 1
ATOM 2121 C C . GLN A 1 268 ? 14.808 -2.445 1.825 1.00 91.38 268 GLN A C 1
ATOM 2123 O O . GLN A 1 268 ? 15.149 -1.854 2.840 1.00 91.38 268 GLN A O 1
ATOM 2128 N N . TYR A 1 269 ? 13.660 -3.119 1.730 1.00 92.88 269 TYR A N 1
ATOM 2129 C CA . TYR A 1 269 ? 12.674 -3.216 2.804 1.00 92.88 269 TYR A CA 1
ATOM 2130 C C . TYR A 1 269 ? 13.210 -3.937 4.039 1.00 92.88 269 TYR A C 1
ATOM 2132 O O . TYR A 1 269 ? 13.039 -3.432 5.147 1.00 92.88 269 TYR A O 1
ATOM 2140 N N . ILE A 1 270 ? 13.895 -5.071 3.861 1.00 90.31 270 ILE A N 1
ATOM 2141 C CA . ILE A 1 270 ? 14.454 -5.834 4.987 1.00 90.31 270 ILE A CA 1
ATOM 2142 C C . ILE A 1 270 ? 15.766 -5.265 5.530 1.00 90.31 270 ILE A C 1
ATOM 2144 O O . ILE A 1 270 ? 16.236 -5.721 6.560 1.00 90.31 270 ILE A O 1
ATOM 2148 N N . HIS A 1 271 ? 16.328 -4.242 4.880 1.00 82.75 271 HIS A N 1
ATOM 2149 C CA . HIS A 1 271 ? 17.693 -3.759 5.074 1.00 82.75 271 HIS A CA 1
ATOM 2150 C C . HIS A 1 271 ? 18.761 -4.820 4.747 1.00 82.75 271 HIS A C 1
ATOM 2152 O O . HIS A 1 271 ? 18.716 -5.970 5.174 1.00 82.75 271 HIS A O 1
ATOM 2158 N N . LYS A 1 272 ? 19.803 -4.406 4.020 1.00 65.25 272 LYS A N 1
ATOM 2159 C CA . LYS A 1 272 ? 20.882 -5.289 3.530 1.00 65.25 272 LYS A CA 1
ATOM 2160 C C . LYS A 1 272 ? 21.616 -6.088 4.622 1.00 65.25 272 LYS A C 1
ATOM 2162 O O . LYS A 1 272 ? 22.229 -7.103 4.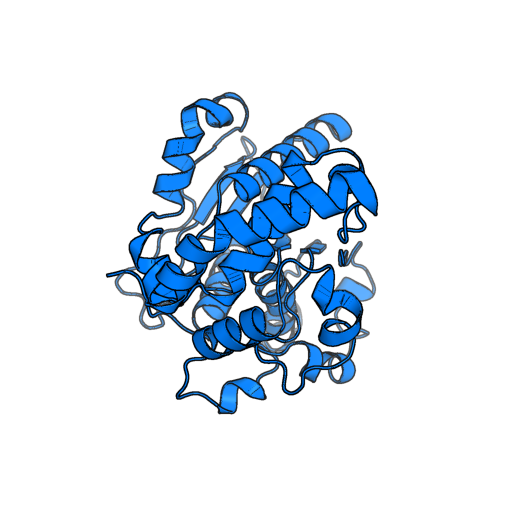315 1.00 65.25 272 LYS A O 1
ATOM 2167 N N . ASP A 1 273 ? 21.575 -5.615 5.866 1.00 65.94 273 ASP A N 1
ATOM 2168 C CA . ASP A 1 273 ? 22.293 -6.219 6.994 1.00 65.94 273 ASP A CA 1
ATOM 2169 C C . ASP A 1 273 ? 21.434 -7.242 7.761 1.00 65.94 273 ASP A C 1
ATOM 2171 O O . ASP A 1 273 ? 21.912 -7.856 8.712 1.00 65.94 273 ASP A O 1
ATOM 2175 N N . PHE A 1 274 ? 20.179 -7.450 7.348 1.00 70.19 274 PHE A N 1
ATOM 2176 C CA . PHE A 1 274 ? 19.243 -8.351 8.014 1.00 70.19 274 PHE A CA 1
ATOM 2177 C C . PHE A 1 274 ? 18.848 -9.519 7.102 1.00 70.19 274 PHE A C 1
ATOM 2179 O O . PHE A 1 274 ? 17.678 -9.779 6.848 1.00 70.19 274 PHE A O 1
ATOM 2186 N N . SER A 1 275 ? 19.843 -10.263 6.611 1.00 69.69 275 SER A N 1
ATOM 2187 C CA . SER A 1 275 ? 19.624 -11.443 5.755 1.00 69.69 275 SER A CA 1
ATOM 2188 C C . SER A 1 275 ? 18.725 -12.505 6.398 1.00 69.69 275 SER A C 1
ATOM 2190 O O . SER A 1 275 ? 18.014 -13.209 5.691 1.00 69.69 275 SER A O 1
ATOM 2192 N N . GLN A 1 276 ? 18.692 -12.576 7.732 1.00 75.75 276 GLN A N 1
ATOM 2193 C CA . GLN A 1 276 ? 17.799 -13.465 8.482 1.00 75.75 276 GLN A CA 1
ATOM 2194 C C . GLN A 1 276 ? 16.309 -13.161 8.247 1.00 75.75 276 GLN A C 1
ATOM 2196 O O . GLN A 1 276 ? 15.490 -14.065 8.369 1.00 75.75 276 GLN A O 1
ATOM 2201 N N . ALA A 1 277 ? 15.941 -11.931 7.860 1.00 80.31 277 ALA A N 1
ATOM 2202 C CA . ALA A 1 277 ? 14.558 -11.606 7.507 1.00 80.31 277 ALA A CA 1
ATOM 2203 C C . ALA A 1 277 ? 14.082 -12.264 6.207 1.00 80.31 277 ALA A C 1
ATOM 2205 O O . ALA A 1 277 ? 12.880 -12.303 5.964 1.00 80.31 277 ALA A O 1
ATOM 2206 N N . MET A 1 278 ? 14.981 -12.789 5.370 1.00 82.88 278 MET A N 1
ATOM 2207 C CA . MET A 1 278 ? 14.573 -13.525 4.169 1.00 82.88 278 MET A CA 1
ATOM 2208 C C . MET A 1 278 ? 13.831 -14.820 4.520 1.00 82.88 278 MET A C 1
ATOM 2210 O O . MET A 1 278 ? 12.954 -15.232 3.766 1.00 82.88 278 MET A O 1
ATOM 2214 N N . ASP A 1 279 ? 14.126 -15.406 5.678 1.00 85.62 279 ASP A N 1
ATOM 2215 C CA . ASP A 1 279 ? 13.437 -16.591 6.195 1.00 85.62 279 ASP A CA 1
ATOM 2216 C C . ASP A 1 279 ? 12.282 -16.218 7.145 1.00 85.62 279 ASP A C 1
ATOM 2218 O O . ASP A 1 279 ? 11.653 -17.090 7.743 1.00 85.62 279 ASP A O 1
ATOM 2222 N N . ASP A 1 280 ? 11.993 -14.920 7.308 1.00 87.69 280 ASP A N 1
ATOM 2223 C CA . ASP A 1 280 ? 10.918 -14.452 8.173 1.00 87.69 280 ASP A CA 1
ATOM 2224 C C . ASP A 1 280 ? 9.577 -14.511 7.427 1.00 87.69 280 ASP A C 1
ATOM 2226 O O . ASP A 1 280 ? 9.395 -13.847 6.398 1.00 87.69 280 ASP A O 1
ATOM 2230 N N . PRO A 1 281 ? 8.588 -15.248 7.946 1.00 86.50 281 PRO A N 1
ATOM 2231 C CA . PRO A 1 281 ? 7.294 -15.377 7.293 1.00 86.50 281 PRO A CA 1
ATOM 2232 C C . PRO A 1 281 ? 6.443 -14.107 7.325 1.00 86.50 281 PRO A C 1
ATOM 2234 O O . PRO A 1 281 ? 5.429 -14.030 6.636 1.00 86.50 281 PRO A O 1
ATOM 2237 N N . ARG A 1 282 ? 6.845 -13.087 8.088 1.00 87.81 282 ARG A N 1
ATOM 2238 C CA . ARG A 1 282 ? 6.246 -11.750 8.008 1.00 87.81 282 ARG A CA 1
ATOM 2239 C C . ARG A 1 282 ? 6.728 -10.983 6.779 1.00 87.81 282 ARG A C 1
ATOM 2241 O O . ARG A 1 282 ? 6.048 -10.074 6.314 1.00 87.81 282 ARG A O 1
ATOM 2248 N N . VAL A 1 283 ? 7.892 -11.345 6.244 1.00 89.75 283 VAL A N 1
ATOM 2249 C CA . VAL A 1 283 ? 8.462 -10.776 5.017 1.00 89.75 283 VAL A CA 1
ATOM 2250 C C . VAL A 1 283 ? 8.011 -11.598 3.816 1.00 89.75 283 VAL A C 1
ATOM 2252 O O . VAL A 1 283 ? 7.412 -11.068 2.881 1.00 89.75 283 VAL A O 1
ATOM 2255 N N . ASN A 1 284 ? 8.268 -12.902 3.854 1.00 88.81 284 ASN A N 1
ATOM 2256 C CA . ASN A 1 284 ? 7.924 -13.843 2.798 1.00 88.81 284 ASN A CA 1
ATOM 2257 C C . ASN A 1 284 ? 6.781 -14.737 3.277 1.00 88.81 284 ASN A C 1
ATOM 2259 O O . ASN A 1 284 ? 6.990 -15.864 3.716 1.00 88.81 284 ASN A O 1
ATOM 2263 N N . ILE A 1 285 ? 5.554 -14.224 3.176 1.00 83.62 285 ILE A N 1
ATOM 2264 C CA . ILE A 1 285 ? 4.340 -14.880 3.684 1.00 83.62 285 ILE A CA 1
ATOM 2265 C C . ILE A 1 285 ? 4.168 -16.282 3.095 1.00 83.62 285 ILE A C 1
ATOM 2267 O O . ILE A 1 285 ? 3.657 -17.165 3.782 1.00 83.62 285 ILE A O 1
ATOM 2271 N N . ALA A 1 286 ? 4.641 -16.524 1.864 1.00 79.62 286 ALA A N 1
ATOM 2272 C CA . ALA A 1 286 ? 4.563 -17.848 1.251 1.00 79.62 286 ALA A CA 1
ATOM 2273 C C . ALA A 1 286 ? 5.295 -18.940 2.051 1.00 79.62 286 ALA A C 1
ATOM 2275 O O . ALA A 1 286 ? 4.895 -20.096 1.954 1.00 79.62 286 ALA A O 1
ATOM 2276 N N . LEU A 1 287 ? 6.306 -18.591 2.859 1.00 79.50 287 LEU A N 1
ATOM 2277 C CA . LEU A 1 287 ? 7.039 -19.551 3.693 1.00 79.50 287 LEU A CA 1
ATOM 2278 C C . LEU A 1 287 ? 6.146 -20.225 4.739 1.00 79.50 287 LEU A C 1
ATOM 2280 O O . LEU A 1 287 ? 6.365 -21.384 5.058 1.00 79.50 287 LEU A O 1
ATOM 2284 N N . ASN A 1 288 ? 5.120 -19.524 5.226 1.00 70.38 288 ASN A N 1
ATOM 2285 C CA . ASN A 1 288 ? 4.223 -20.035 6.262 1.00 70.38 288 ASN A CA 1
ATOM 2286 C C . ASN A 1 288 ? 2.874 -20.516 5.727 1.00 70.38 288 ASN A C 1
ATOM 2288 O O . ASN A 1 288 ? 2.027 -20.931 6.516 1.00 70.38 288 ASN A O 1
ATOM 2292 N N . VAL A 1 289 ? 2.626 -20.459 4.415 1.00 68.62 289 VAL A N 1
ATOM 2293 C CA . VAL A 1 289 ? 1.306 -20.820 3.868 1.00 68.62 289 VAL A CA 1
ATOM 2294 C C . VAL A 1 289 ? 0.932 -22.263 4.206 1.00 68.62 289 VAL A C 1
ATOM 2296 O O . VAL A 1 289 ? -0.230 -22.519 4.520 1.00 68.62 289 VAL A O 1
ATOM 2299 N N . ASP A 1 290 ? 1.902 -23.177 4.202 1.00 68.19 290 ASP A N 1
ATOM 2300 C CA . ASP A 1 290 ? 1.667 -24.594 4.501 1.00 68.19 290 ASP A CA 1
ATOM 2301 C C . ASP A 1 290 ? 1.644 -24.898 6.012 1.00 68.19 290 ASP A C 1
ATOM 2303 O O . ASP A 1 290 ? 0.989 -25.851 6.438 1.00 68.19 290 ASP A O 1
ATOM 2307 N N . ASP A 1 291 ? 2.295 -24.061 6.827 1.00 62.44 291 ASP A N 1
ATOM 2308 C CA . ASP A 1 291 ? 2.378 -24.217 8.287 1.00 62.44 291 ASP A CA 1
ATOM 2309 C C . ASP A 1 291 ? 1.196 -23.573 9.030 1.00 62.44 291 ASP A C 1
ATOM 2311 O O . ASP A 1 291 ? 0.902 -23.910 10.183 1.00 62.44 291 ASP A O 1
ATOM 2315 N N . ILE A 1 292 ? 0.479 -22.652 8.381 1.00 60.03 292 ILE A N 1
ATOM 2316 C CA . ILE A 1 292 ? -0.736 -22.062 8.936 1.00 60.03 292 ILE A CA 1
ATOM 2317 C C . ILE A 1 292 ? -1.842 -23.120 8.936 1.00 60.03 292 ILE A C 1
ATOM 2319 O O . ILE A 1 292 ? -2.338 -23.559 7.896 1.00 60.03 292 ILE A O 1
ATOM 2323 N N . ASN A 1 293 ? -2.321 -23.484 10.128 1.00 61.53 293 ASN A N 1
ATOM 2324 C CA . ASN A 1 293 ? -3.536 -24.279 10.254 1.00 61.53 293 ASN A CA 1
ATOM 2325 C C . ASN A 1 293 ? -4.762 -23.413 9.930 1.00 61.53 293 ASN A C 1
ATOM 2327 O O . ASN A 1 293 ? -5.478 -22.936 10.813 1.00 61.53 293 ASN A O 1
ATOM 2331 N N . TRP A 1 294 ? -5.043 -23.244 8.637 1.00 59.44 294 TRP A N 1
ATOM 2332 C CA . TRP A 1 294 ? -6.181 -22.471 8.131 1.00 59.44 294 TRP A CA 1
ATOM 2333 C C . TRP A 1 294 ? -7.533 -22.946 8.692 1.00 59.44 294 TRP A C 1
ATOM 2335 O O . TRP A 1 294 ? -8.505 -22.194 8.685 1.00 59.44 294 TRP A O 1
ATOM 2345 N N . LYS A 1 295 ? -7.616 -24.181 9.216 1.00 55.06 295 LYS A N 1
ATOM 2346 C CA . LYS A 1 295 ? -8.822 -24.717 9.868 1.00 55.06 295 LYS A CA 1
ATOM 2347 C C . LYS A 1 295 ? -9.020 -24.193 11.293 1.00 55.06 295 LYS A C 1
ATOM 2349 O O . LYS A 1 295 ? -10.127 -24.322 11.816 1.00 55.06 295 LYS A O 1
ATOM 2354 N N . GLU A 1 296 ? -7.988 -23.673 11.945 1.00 53.47 296 GLU A N 1
ATOM 2355 C CA . GLU A 1 296 ? -8.049 -23.144 13.315 1.00 53.47 296 GLU A CA 1
ATOM 2356 C C . GLU A 1 296 ? -8.180 -21.626 13.373 1.00 53.47 296 GLU A C 1
ATOM 2358 O O . GLU A 1 296 ? -8.590 -21.108 14.407 1.00 53.47 296 GLU A O 1
ATOM 2363 N N . ILE A 1 297 ? -7.958 -20.924 12.258 1.00 55.75 297 ILE A N 1
ATOM 2364 C CA . ILE A 1 297 ? -8.321 -19.512 12.129 1.00 55.75 297 ILE A CA 1
ATOM 2365 C C . ILE A 1 297 ? -9.861 -19.422 12.160 1.00 55.75 297 ILE A C 1
ATOM 2367 O O . ILE A 1 297 ? -10.516 -19.848 11.197 1.00 55.75 297 ILE A O 1
ATOM 2371 N N . PRO A 1 298 ? -10.475 -18.896 13.245 1.00 50.75 298 PRO A N 1
ATOM 2372 C CA . PRO A 1 298 ? -11.928 -18.963 13.462 1.00 50.75 298 PRO A CA 1
ATOM 2373 C C . PRO A 1 298 ? -12.723 -18.349 12.302 1.00 50.75 298 PRO A C 1
ATOM 2375 O O . PRO A 1 298 ? -13.805 -18.809 11.929 1.00 50.75 298 PRO A O 1
ATOM 2378 N N . THR A 1 299 ? -12.127 -17.342 11.672 1.00 53.78 299 THR A N 1
ATOM 2379 C CA . THR A 1 299 ? -12.663 -16.539 10.578 1.00 53.78 299 THR A CA 1
ATOM 2380 C C . THR A 1 299 ? -12.655 -17.236 9.214 1.00 53.78 299 THR A C 1
ATOM 2382 O O . THR A 1 299 ? -13.289 -16.727 8.305 1.00 53.78 299 THR A O 1
ATOM 2385 N N . ILE A 1 300 ? -12.041 -18.409 9.021 1.00 50.28 300 ILE A N 1
ATOM 2386 C CA . ILE A 1 300 ? -12.225 -19.182 7.766 1.00 50.28 300 ILE A CA 1
ATOM 2387 C C . ILE A 1 300 ? -13.370 -20.191 7.902 1.00 50.28 300 ILE A C 1
ATOM 2389 O O . ILE A 1 300 ? -14.032 -20.527 6.922 1.00 50.28 300 ILE A O 1
ATOM 2393 N N . LYS A 1 301 ? -13.685 -20.617 9.132 1.00 41.12 301 LYS A N 1
ATOM 2394 C CA . LYS A 1 301 ? -14.861 -21.454 9.403 1.00 41.12 301 LYS A CA 1
ATOM 2395 C C . LYS A 1 301 ? -16.175 -20.657 9.404 1.00 41.12 301 LYS A C 1
ATOM 2397 O O . LYS A 1 301 ? -17.216 -21.262 9.157 1.00 41.12 301 LYS A O 1
ATOM 2402 N N . GLN A 1 302 ? -16.147 -19.341 9.673 1.00 42.81 302 GLN A N 1
ATOM 2403 C CA . GLN A 1 302 ? -17.348 -18.477 9.730 1.00 42.81 302 GLN A CA 1
ATOM 2404 C C . GLN A 1 302 ? -17.195 -17.034 9.176 1.00 42.81 302 GLN A C 1
ATOM 2406 O O . GLN A 1 302 ? -18.158 -16.266 9.220 1.00 42.81 302 GLN A O 1
ATOM 2411 N N . GLY A 1 303 ? -16.039 -16.631 8.642 1.00 41.00 303 GLY A N 1
ATOM 2412 C CA . GLY A 1 303 ? -15.841 -15.322 7.995 1.00 41.00 303 GLY A CA 1
ATOM 2413 C C . GLY A 1 303 ? -16.145 -15.353 6.497 1.00 41.00 303 GLY A C 1
ATOM 2414 O O . GLY A 1 303 ? -16.082 -16.391 5.842 1.00 41.00 303 GLY A O 1
ATOM 2415 N N . ARG A 1 304 ? -16.560 -14.198 5.966 1.00 50.03 304 ARG A N 1
ATOM 2416 C CA . ARG A 1 304 ? -17.348 -14.111 4.727 1.00 50.03 304 ARG A CA 1
ATOM 2417 C C . ARG A 1 304 ? -16.537 -13.948 3.434 1.00 50.03 304 ARG A C 1
ATOM 2419 O O . ARG A 1 304 ? -17.125 -14.157 2.377 1.00 50.03 304 ARG A O 1
ATOM 2426 N N . MET A 1 305 ? -15.247 -13.573 3.470 1.00 49.66 305 MET A N 1
ATOM 2427 C CA . MET A 1 305 ? -14.441 -13.417 2.243 1.00 49.66 305 MET A CA 1
ATOM 2428 C C . MET A 1 305 ? -12.939 -13.161 2.490 1.00 49.66 305 MET A C 1
ATOM 2430 O O . MET A 1 305 ? -12.589 -12.238 3.223 1.00 49.66 305 MET A O 1
ATOM 2434 N N . LEU A 1 306 ? -12.073 -13.914 1.803 1.00 58.44 306 LEU A N 1
ATOM 2435 C CA . LEU A 1 306 ? -10.710 -13.515 1.427 1.00 58.44 306 LEU A CA 1
ATOM 2436 C C . LEU A 1 306 ? -10.739 -13.287 -0.089 1.00 58.44 306 LEU A C 1
ATOM 2438 O O . LEU A 1 306 ? -10.998 -14.231 -0.834 1.00 58.44 306 LEU A O 1
ATOM 2442 N N . MET A 1 307 ? -10.530 -12.051 -0.544 1.00 56.12 307 MET A N 1
ATOM 2443 C CA . MET A 1 307 ? -10.457 -11.737 -1.976 1.00 56.12 307 MET A CA 1
ATOM 2444 C C . MET A 1 307 ? -9.027 -11.387 -2.345 1.00 56.12 307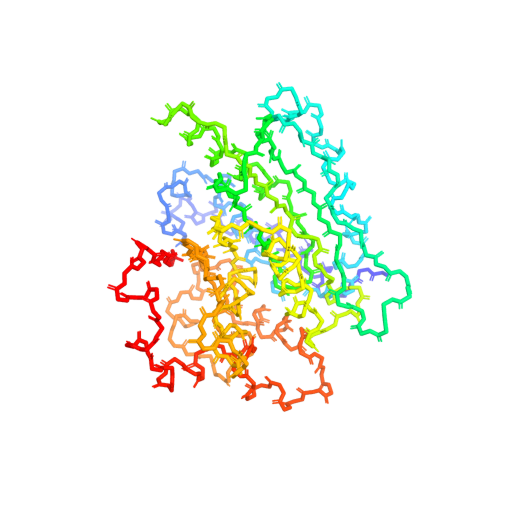 MET A C 1
ATOM 2446 O O . MET A 1 307 ? -8.563 -10.298 -2.019 1.00 56.12 307 MET A O 1
ATOM 2450 N N . VAL A 1 308 ? -8.356 -12.308 -3.030 1.00 56.16 308 VAL A N 1
ATOM 2451 C CA . VAL A 1 308 ? -7.072 -12.040 -3.674 1.00 56.16 308 VAL A CA 1
ATOM 2452 C C . VAL A 1 308 ? -7.360 -11.691 -5.128 1.00 56.16 308 VAL A C 1
ATOM 2454 O O . VAL A 1 308 ? -7.955 -12.491 -5.849 1.00 56.16 308 VAL A O 1
ATOM 2457 N N . PHE A 1 309 ? -6.967 -10.493 -5.547 1.00 46.22 309 PHE A N 1
ATOM 2458 C CA . PHE A 1 309 ? -6.944 -10.134 -6.963 1.00 46.22 309 PHE A CA 1
ATOM 2459 C C . PHE A 1 309 ? -5.534 -10.390 -7.489 1.00 46.22 309 PHE A C 1
ATOM 2461 O O . PHE A 1 309 ? -4.585 -9.857 -6.922 1.00 46.22 309 PHE A O 1
ATOM 2468 N N . GLU A 1 310 ? -5.398 -11.212 -8.528 1.00 38.69 310 GLU A N 1
ATOM 2469 C CA . GLU A 1 310 ? -4.143 -11.400 -9.272 1.00 38.69 310 GLU A CA 1
ATOM 2470 C C . GLU A 1 310 ? -4.107 -10.500 -10.509 1.00 38.69 310 GLU A C 1
ATOM 2472 O O . GLU A 1 310 ? -5.097 -10.497 -11.281 1.00 38.69 310 GLU A O 1
#

Foldseek 3Di:
DDDPLQVVLVVCLVVLLVVQVVCCVPVRHPADDPVRSVDSVVSSVLSSLLSNLLSDDLLNLLVVQPDFPLRLQVVCCVPQVVPAAQASAWDFDQDPPPPLSLAFIKGKNHDDPPDDLAAEEEEEEEDDLLRHWDDPVNSVVVSVVQVVCCVPPVDRHIYMYTRFHGLSVVDAPPNSLSNLLVVVVVSVVVPRQEYEYEYEAQSLLSLVSNLVVQVPPPVPPDPDRDHLYGHYENYNQQQADPDCDDCLVVCVSHHSQHPSSSNNSSCSRHDVVPPVCNCPCSNNVVNCPVVDPCVPSVCSVPHDDDDYHD

Sequence (310 aa):
MPTLSLIIGLLSLPLKLLQVTLAYFTIGTVFKNDTTKKSLRRTWNCAIFQHMTKRLRLSDIKLHAMYTVEDLLNRMDLKLSNELPGYGVRYSSKLTDDVDDTSVDSYWLTLQELRCKSDPIILYIHGGCFAIQLQDVAVEAMANVYRALKQEFNKTISMLIVDYSLSSNGVYFPNQYHQVNWLYDKLVSEGNTNIVVMGDSAGGNLTLNILHHLSCDKSLSTSTVWPAGIIPISPMMNVCPSERTGSYITYADYDVFSYDCVDYFGTQYIHKDFSQAMDDPRVNIALNVDDINWKEIPTIKQGRMLMVFE

pLDDT: mean 87.51, std 12.87, range [38.69, 98.62]

Secondary structure (DSSP, 8-state):
---HHHHHHHHHHHHHHHHHHHHHHHT--S--SHHHHT-HHHHHHHHHHHHHHTT--HHHHHHH----HHHHHHHHHHHHTTTSTTTT-EEE---TT-TT----EEEEEE--TT--TTS-EEEEE--STTTS---HHHHHHHHHHHHHHHHHH----EEEEEE---GGGT--TTHHHHHHHHHHHHHHHTT---EEEEEETHHHHHHHHHHHHHHH-TT-TTT----SEEEEES--SBSS-SS--THHHHTTTT-SS-HHHHHHHHHHHH-TT-GGGGG-TTTBGGGGTTTS-TTTSHHHHH---B--B-